Protein AF-A0A3G6PAF6-F1 (afdb_monomer_lite)

Secondary structure (DSSP, 8-state):
--HHHHHHHHTT----HHHHHHHHHTS-TTTHHHHHHHHHHHTGGG-HHHHHHHHHHHHHH-S-HHHHHHHSSS---HHHHHHHHHHTT--HHHHS-HHHHHHHHTS-SEEEEEEEE-HHHHHH----SEEBS-HHHHHHTTT-GGG---SSS-EEEEEEEEGGG--EEEEETTEEEEE----TT-

Sequence (186 aa):
MKIIDIHSIFHNKQITYKEAELILYDFKRHERFEVFIALYEATLKNDLTTAFKVFREAYCASDHIFKQIKNSKSTFDLKMFLNFLKNNRVDFMALMTDREKKYYHDLPDRVTIYRGINEAEHISKNYGISWSLSEDTAMDYIYFDKNEVEKGEGGIIDLTVDKKDILTVFSVHRDLEIIYIYDRDM

pLDDT: mean 89.59, std 11.8, range [44.12, 98.25]

Radius of gyration: 16.63 Å; chains: 1; bounding box: 42×32×46 Å

Structure (mmCIF, N/CA/C/O backbone):
data_AF-A0A3G6PAF6-F1
#
_entry.id   AF-A0A3G6PAF6-F1
#
loop_
_atom_site.group_PDB
_atom_site.id
_atom_site.type_symbol
_atom_site.label_atom_id
_atom_site.label_alt_id
_atom_site.label_comp_id
_atom_site.label_asym_id
_atom_site.label_entity_id
_atom_site.label_seq_id
_atom_site.pdbx_PDB_ins_code
_atom_site.Cartn_x
_atom_site.Cartn_y
_atom_site.Cartn_z
_atom_site.occupancy
_atom_site.B_iso_or_equiv
_atom_site.auth_seq_id
_atom_site.auth_comp_id
_atom_site.auth_asym_id
_atom_site.auth_atom_id
_atom_site.pdbx_PDB_model_num
ATOM 1 N N . MET A 1 1 ? 18.696 -10.369 -14.450 1.00 83.00 1 MET A N 1
ATOM 2 C CA . MET A 1 1 ? 18.812 -8.893 -14.405 1.00 83.00 1 MET A CA 1
ATOM 3 C C . MET A 1 1 ? 19.170 -8.490 -12.982 1.00 83.00 1 MET A C 1
ATOM 5 O O . MET A 1 1 ? 18.700 -9.168 -12.079 1.00 83.00 1 MET A O 1
ATOM 9 N N . LYS A 1 2 ? 20.009 -7.471 -12.748 1.00 90.38 2 LYS A N 1
ATOM 10 C CA . LYS A 1 2 ? 20.208 -6.920 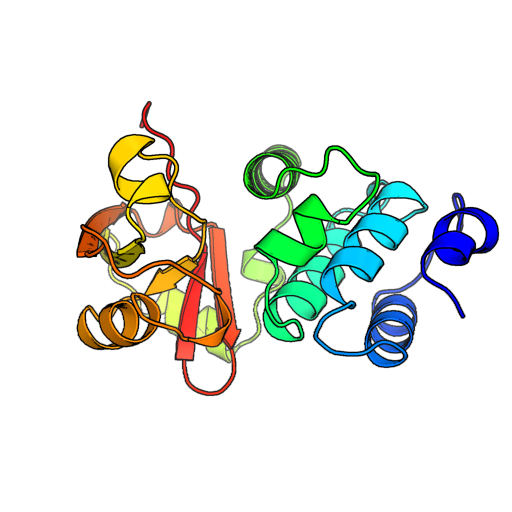-11.393 1.00 90.38 2 LYS A CA 1
ATOM 11 C C . LYS A 1 2 ? 19.343 -5.671 -11.216 1.00 90.38 2 LYS A C 1
ATOM 13 O O . LYS A 1 2 ? 19.067 -4.984 -12.194 1.00 90.38 2 LYS A O 1
ATOM 18 N N . ILE A 1 3 ? 18.966 -5.341 -9.979 1.00 88.62 3 ILE A N 1
ATOM 19 C CA . ILE A 1 3 ? 18.155 -4.142 -9.679 1.00 88.62 3 ILE A CA 1
ATOM 20 C C . ILE A 1 3 ? 18.833 -2.869 -10.209 1.00 88.62 3 ILE A C 1
ATOM 22 O O . ILE A 1 3 ? 18.181 -2.020 -10.809 1.00 88.62 3 ILE A O 1
ATOM 26 N N . ILE A 1 4 ? 20.162 -2.776 -10.080 1.00 88.56 4 ILE A N 1
ATOM 27 C CA . ILE A 1 4 ? 20.951 -1.630 -10.563 1.00 88.56 4 ILE A CA 1
ATOM 28 C C . ILE A 1 4 ? 20.839 -1.394 -12.080 1.00 88.56 4 ILE A C 1
ATOM 30 O O . ILE A 1 4 ? 21.051 -0.273 -12.537 1.00 88.56 4 ILE A O 1
ATOM 34 N N . ASP A 1 5 ? 20.467 -2.419 -12.850 1.00 92.31 5 ASP A N 1
ATOM 35 C CA . ASP A 1 5 ? 20.320 -2.326 -14.303 1.00 92.31 5 ASP A CA 1
ATOM 36 C C . ASP A 1 5 ? 18.932 -1.796 -14.713 1.00 92.31 5 ASP A C 1
ATOM 38 O O . ASP A 1 5 ? 18.753 -1.343 -15.840 1.00 92.31 5 ASP A O 1
ATOM 42 N N . ILE A 1 6 ? 17.932 -1.821 -13.820 1.00 93.19 6 ILE A N 1
ATOM 43 C CA . ILE A 1 6 ? 16.543 -1.453 -14.151 1.00 93.19 6 ILE A CA 1
ATOM 44 C C . ILE A 1 6 ? 16.469 -0.013 -14.655 1.00 93.19 6 ILE A C 1
ATOM 46 O O . ILE A 1 6 ? 15.860 0.248 -15.693 1.00 93.19 6 ILE A O 1
ATOM 50 N N . HIS A 1 7 ? 17.120 0.921 -13.956 1.00 89.00 7 HIS A N 1
ATOM 51 C CA . HIS A 1 7 ? 17.061 2.326 -14.340 1.00 89.00 7 HIS A CA 1
ATOM 52 C C . HIS A 1 7 ? 17.660 2.556 -15.730 1.00 89.00 7 HIS A C 1
ATOM 54 O O . HIS A 1 7 ? 17.060 3.261 -16.530 1.00 89.00 7 HIS A O 1
ATOM 60 N N . SER A 1 8 ? 18.803 1.945 -16.060 1.00 91.69 8 SER A N 1
ATOM 61 C CA . SER A 1 8 ? 19.423 2.118 -17.381 1.00 91.69 8 SER A CA 1
ATOM 62 C C . SER A 1 8 ? 18.628 1.435 -18.499 1.00 91.69 8 SER A C 1
ATOM 64 O O . SER A 1 8 ? 18.534 1.977 -19.599 1.00 91.69 8 SER A O 1
ATOM 66 N N . ILE A 1 9 ? 18.015 0.279 -18.227 1.00 94.12 9 ILE A N 1
ATOM 67 C CA . ILE A 1 9 ? 17.246 -0.482 -19.219 1.00 94.12 9 ILE A CA 1
ATOM 68 C C . ILE A 1 9 ? 15.905 0.188 -19.528 1.00 94.12 9 ILE A C 1
ATOM 70 O O . ILE A 1 9 ? 15.513 0.229 -20.698 1.00 94.12 9 ILE A O 1
ATOM 74 N N . PHE A 1 10 ? 15.200 0.689 -18.511 1.00 94.38 10 PHE A N 1
ATOM 75 C CA . PHE A 1 10 ? 13.809 1.141 -18.627 1.00 94.38 10 PHE A CA 1
ATOM 76 C C . PHE A 1 10 ? 13.627 2.660 -18.578 1.00 94.38 10 PHE A C 1
ATOM 78 O O . PHE A 1 10 ? 12.487 3.115 -18.634 1.00 94.38 10 PHE A O 1
ATOM 85 N N . HIS A 1 11 ? 14.706 3.448 -18.516 1.00 93.56 11 HIS A N 1
ATOM 86 C CA . HIS A 1 11 ? 14.624 4.910 -18.452 1.00 93.56 11 HIS A CA 1
ATOM 87 C C . HIS A 1 11 ? 13.675 5.490 -19.513 1.00 93.56 11 HIS A C 1
ATOM 89 O O . HIS A 1 11 ? 13.926 5.365 -20.713 1.00 93.56 11 HIS A O 1
ATOM 95 N N . ASN A 1 12 ? 12.586 6.121 -19.061 1.00 89.06 12 ASN A N 1
ATOM 96 C CA . ASN A 1 12 ? 11.526 6.722 -19.880 1.00 89.06 12 ASN A CA 1
ATOM 97 C C . ASN A 1 12 ? 10.867 5.781 -20.911 1.00 89.06 12 ASN A C 1
ATOM 99 O O . ASN A 1 12 ? 10.196 6.252 -21.829 1.00 89.06 12 ASN A O 1
ATOM 103 N N . LYS A 1 13 ? 11.027 4.459 -20.781 1.00 92.50 13 LYS A N 1
ATOM 104 C CA . LYS A 1 13 ? 10.346 3.485 -21.642 1.00 92.50 13 LYS A CA 1
ATOM 105 C C . LYS A 1 13 ? 8.973 3.175 -21.085 1.00 92.50 13 LYS A C 1
ATOM 107 O O . LYS A 1 13 ? 8.878 2.652 -19.980 1.00 92.50 13 LYS A O 1
ATOM 112 N N . GLN A 1 14 ? 7.918 3.423 -21.851 1.00 93.44 14 GLN A N 1
ATOM 113 C CA . GLN A 1 14 ? 6.586 2.985 -21.455 1.00 93.44 14 GLN A CA 1
ATOM 114 C C . GLN A 1 14 ? 6.554 1.455 -21.362 1.00 93.44 14 GLN A C 1
ATOM 116 O O . GLN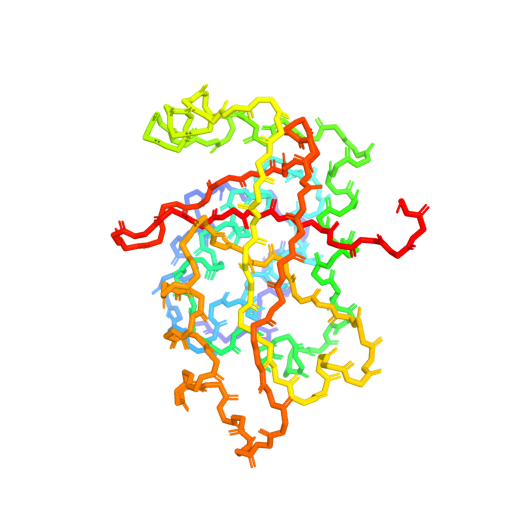 A 1 14 ? 6.933 0.771 -22.311 1.00 93.44 14 GLN A O 1
ATOM 121 N N . ILE A 1 15 ? 6.113 0.942 -20.215 1.00 95.88 15 ILE A N 1
ATOM 122 C CA . ILE A 1 15 ? 5.899 -0.487 -19.985 1.00 95.88 15 ILE A CA 1
ATOM 123 C C . ILE A 1 15 ? 4.470 -0.707 -19.505 1.00 95.88 15 ILE A C 1
ATOM 125 O O . ILE A 1 15 ? 3.892 0.122 -18.801 1.00 95.88 15 ILE A O 1
ATOM 129 N N . THR A 1 16 ? 3.899 -1.834 -19.893 1.00 97.44 16 THR A N 1
ATOM 130 C CA . THR A 1 16 ? 2.592 -2.289 -19.431 1.00 97.44 16 THR A CA 1
ATOM 131 C C . THR A 1 16 ? 2.682 -2.873 -18.021 1.00 97.44 16 THR A C 1
ATOM 133 O O . THR A 1 16 ? 3.745 -3.300 -17.564 1.00 97.44 16 THR A O 1
ATOM 136 N N . TYR A 1 17 ? 1.535 -2.984 -17.342 1.00 97.38 17 TYR A N 1
ATOM 137 C CA . TYR A 1 17 ? 1.448 -3.719 -16.075 1.00 97.38 17 TYR A CA 1
ATOM 138 C C . TYR A 1 17 ? 1.979 -5.154 -16.202 1.00 97.38 17 TYR A C 1
ATOM 140 O O . TYR A 1 17 ? 2.685 -5.610 -15.311 1.00 97.38 17 TYR A O 1
ATOM 148 N N . LYS A 1 18 ? 1.688 -5.856 -17.308 1.00 98.06 18 LYS A N 1
ATOM 149 C CA . LYS A 1 18 ? 2.097 -7.256 -17.465 1.00 98.06 18 LYS A CA 1
ATOM 150 C C . LYS A 1 18 ? 3.612 -7.406 -17.600 1.00 98.06 18 LYS A C 1
ATOM 152 O O . LYS A 1 18 ? 4.180 -8.334 -17.037 1.00 98.06 18 LYS A O 1
ATOM 157 N N . GLU A 1 19 ? 4.266 -6.492 -18.311 1.00 97.69 19 GLU A N 1
ATOM 158 C CA . GLU A 1 19 ? 5.731 -6.467 -18.401 1.00 97.69 19 GLU A CA 1
ATOM 159 C C . GLU A 1 19 ? 6.361 -6.170 -17.038 1.00 97.69 19 GLU A C 1
ATOM 161 O O . GLU A 1 19 ? 7.279 -6.873 -16.625 1.00 97.69 19 GLU A O 1
ATOM 166 N N . ALA A 1 20 ? 5.833 -5.182 -16.309 1.00 97.81 20 ALA A N 1
ATOM 167 C CA . ALA A 1 20 ? 6.301 -4.858 -14.964 1.00 97.81 20 ALA A CA 1
ATOM 168 C C . ALA A 1 20 ? 6.089 -6.016 -13.972 1.00 97.81 20 ALA A C 1
ATOM 170 O O . ALA A 1 20 ? 6.977 -6.310 -13.178 1.00 97.81 20 ALA A O 1
ATOM 171 N N . GLU A 1 21 ? 4.949 -6.707 -14.039 1.00 97.94 21 GLU A N 1
ATOM 172 C CA . GLU A 1 21 ? 4.672 -7.904 -13.243 1.00 97.94 21 GLU A CA 1
ATOM 173 C C . GLU A 1 21 ? 5.697 -9.006 -13.540 1.00 97.94 21 GLU A C 1
ATOM 175 O O . GLU A 1 21 ? 6.323 -9.516 -12.616 1.00 97.94 21 GLU A O 1
ATOM 180 N N . LEU A 1 22 ? 5.938 -9.338 -14.813 1.00 97.69 22 LEU A N 1
ATOM 181 C CA . LEU A 1 22 ? 6.944 -10.342 -15.181 1.00 97.69 22 LEU A CA 1
ATOM 182 C C . LEU A 1 22 ? 8.327 -9.985 -14.619 1.00 97.69 22 LEU A C 1
ATOM 184 O O . LEU A 1 22 ? 8.982 -10.839 -14.026 1.00 97.69 22 LEU A O 1
ATOM 188 N N . ILE A 1 23 ? 8.717 -8.710 -14.712 1.00 97.44 23 ILE A N 1
ATOM 189 C CA . ILE A 1 23 ? 9.962 -8.215 -14.121 1.00 97.44 23 ILE A CA 1
ATOM 190 C C . ILE A 1 23 ? 9.980 -8.429 -12.605 1.00 97.44 23 ILE A C 1
ATOM 192 O O . ILE A 1 23 ? 10.977 -8.919 -12.095 1.00 97.44 23 ILE A O 1
ATOM 196 N N . LEU A 1 24 ? 8.911 -8.099 -11.871 1.00 97.62 24 LEU A N 1
ATOM 197 C CA . LEU A 1 24 ? 8.847 -8.335 -10.421 1.00 97.62 24 LEU A CA 1
ATOM 198 C C . LEU A 1 24 ? 9.048 -9.820 -10.082 1.00 97.62 24 LEU A C 1
ATOM 200 O O . LEU A 1 24 ? 9.789 -10.157 -9.157 1.00 97.62 24 LEU A O 1
ATOM 204 N N . TYR A 1 25 ? 8.402 -10.717 -10.826 1.00 97.06 25 TYR A N 1
ATOM 205 C CA . TYR A 1 25 ? 8.442 -12.152 -10.542 1.00 97.06 25 TYR A CA 1
ATOM 206 C C . TYR A 1 25 ? 9.763 -12.836 -10.922 1.00 97.06 25 TYR A C 1
ATOM 208 O O . TYR A 1 25 ? 10.030 -13.916 -10.389 1.00 97.06 25 TYR A O 1
ATOM 216 N N . ASP A 1 26 ? 10.624 -12.184 -11.710 1.00 96.69 26 ASP A N 1
ATOM 217 C CA . ASP A 1 26 ? 12.017 -12.603 -11.928 1.00 96.69 26 ASP A CA 1
ATOM 218 C C . ASP A 1 26 ? 12.906 -12.411 -10.680 1.00 96.69 26 ASP A C 1
ATOM 220 O O . ASP A 1 26 ? 13.996 -12.987 -10.600 1.00 96.69 26 ASP A O 1
ATOM 224 N N . PHE A 1 27 ? 12.456 -11.629 -9.689 1.00 96.38 27 PHE A N 1
ATOM 225 C CA . PHE A 1 27 ? 13.166 -11.389 -8.428 1.00 96.38 27 PHE A CA 1
ATOM 226 C C . PHE A 1 27 ? 12.519 -12.108 -7.240 1.00 96.38 27 PHE A C 1
ATOM 228 O O . PHE A 1 27 ? 11.328 -12.459 -7.226 1.00 96.38 27 PHE A O 1
ATOM 235 N N . LYS A 1 28 ? 13.322 -12.323 -6.191 1.00 95.88 28 LYS A N 1
ATOM 236 C CA . LYS A 1 28 ? 12.860 -12.970 -4.959 1.00 95.88 28 LYS A CA 1
ATOM 237 C C . LYS A 1 28 ? 11.942 -12.038 -4.170 1.00 95.88 28 LYS A C 1
ATOM 239 O O . LYS A 1 28 ? 12.026 -10.818 -4.263 1.00 95.88 28 LYS A O 1
ATOM 244 N N . ARG A 1 29 ? 11.093 -12.612 -3.309 1.00 95.19 29 ARG A N 1
ATOM 245 C CA . ARG A 1 29 ? 10.146 -11.852 -2.465 1.00 95.19 29 ARG A CA 1
ATOM 246 C C . ARG A 1 29 ? 10.807 -10.747 -1.626 1.00 95.19 29 ARG A C 1
ATOM 248 O O . ARG A 1 29 ? 10.196 -9.707 -1.418 1.00 95.19 29 ARG A O 1
ATOM 255 N N . HIS A 1 30 ? 12.050 -10.942 -1.185 1.00 93.69 30 HIS A N 1
ATOM 256 C CA . HIS A 1 30 ? 12.809 -9.945 -0.416 1.00 93.69 30 HIS A CA 1
ATOM 257 C C . HIS A 1 30 ? 13.481 -8.851 -1.273 1.00 93.69 30 HIS A C 1
ATOM 259 O O . HIS A 1 30 ? 14.247 -8.062 -0.732 1.00 93.69 30 HIS A O 1
ATOM 265 N N . GLU A 1 31 ? 13.207 -8.802 -2.581 1.00 95.12 31 GLU A N 1
ATOM 266 C CA . GLU A 1 31 ? 13.750 -7.813 -3.533 1.00 95.12 31 GLU A CA 1
ATOM 267 C C . GLU A 1 31 ? 12.656 -7.098 -4.350 1.00 95.12 31 GLU A C 1
ATOM 269 O O . GLU A 1 31 ? 12.890 -6.043 -4.935 1.00 95.12 31 GLU A O 1
ATOM 274 N N . ARG A 1 32 ? 11.447 -7.666 -4.424 1.00 96.88 32 ARG A N 1
ATOM 275 C CA . ARG A 1 32 ? 10.367 -7.209 -5.317 1.00 96.88 32 ARG A CA 1
ATOM 276 C C . ARG A 1 32 ? 9.911 -5.773 -5.081 1.00 96.88 32 ARG A C 1
ATOM 278 O O . ARG A 1 32 ? 9.616 -5.066 -6.040 1.00 96.88 32 ARG A O 1
ATOM 285 N N . PHE A 1 33 ? 9.852 -5.320 -3.837 1.00 97.31 33 PHE A N 1
ATOM 286 C CA . PHE A 1 33 ? 9.461 -3.948 -3.542 1.00 97.31 33 PHE A CA 1
ATOM 287 C C . PHE A 1 33 ? 10.560 -2.958 -3.944 1.00 97.31 33 PHE A C 1
ATOM 289 O O . PHE A 1 33 ? 10.262 -1.899 -4.490 1.00 97.31 33 PHE A O 1
ATOM 296 N N . GLU A 1 34 ? 11.832 -3.324 -3.766 1.00 96.00 34 GLU A N 1
ATOM 297 C CA . GLU A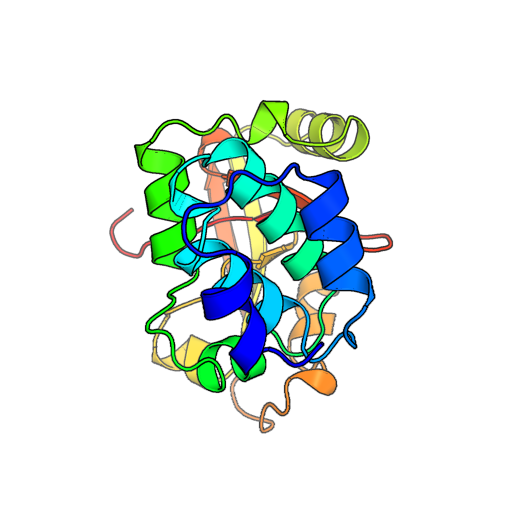 1 34 ? 12.963 -2.533 -4.267 1.00 96.00 34 GLU A CA 1
ATOM 298 C C . GLU A 1 34 ? 12.954 -2.444 -5.806 1.00 96.00 34 GLU A C 1
ATOM 300 O O . GLU A 1 34 ? 13.165 -1.372 -6.375 1.00 96.00 34 GLU A O 1
ATOM 305 N N . VAL A 1 35 ? 12.613 -3.542 -6.490 1.00 96.69 35 VAL A N 1
ATOM 306 C CA . VAL A 1 35 ? 12.401 -3.567 -7.949 1.00 96.69 35 VAL A CA 1
ATOM 307 C C . VAL A 1 35 ? 11.270 -2.624 -8.361 1.00 96.69 35 VAL A C 1
ATOM 309 O O . VAL A 1 35 ? 11.425 -1.881 -9.331 1.00 96.69 35 VAL A O 1
ATOM 312 N N . PHE A 1 36 ? 10.152 -2.605 -7.626 1.00 97.81 36 PHE A N 1
ATOM 313 C CA . PHE A 1 36 ? 9.076 -1.642 -7.870 1.00 97.81 36 PHE A CA 1
ATOM 314 C C . PHE A 1 36 ? 9.566 -0.195 -7.751 1.00 97.81 36 PHE A C 1
ATOM 316 O O . PHE A 1 36 ? 9.282 0.598 -8.647 1.00 97.81 36 PHE A O 1
ATOM 323 N N . ILE A 1 37 ? 10.331 0.143 -6.709 1.00 97.25 37 ILE A N 1
ATOM 324 C CA . ILE A 1 37 ? 10.889 1.494 -6.534 1.00 97.25 37 ILE A CA 1
ATOM 325 C C . ILE A 1 37 ? 11.748 1.872 -7.749 1.00 97.25 37 ILE A C 1
ATOM 327 O O . ILE A 1 37 ? 11.549 2.934 -8.341 1.00 97.25 37 ILE A O 1
ATOM 331 N N . ALA A 1 38 ? 12.634 0.974 -8.190 1.00 96.06 38 ALA A N 1
ATOM 332 C CA . ALA A 1 38 ? 13.476 1.205 -9.361 1.00 96.06 38 ALA A CA 1
ATOM 333 C C . ALA A 1 38 ? 12.657 1.402 -10.653 1.00 96.06 38 ALA A C 1
ATOM 335 O O . A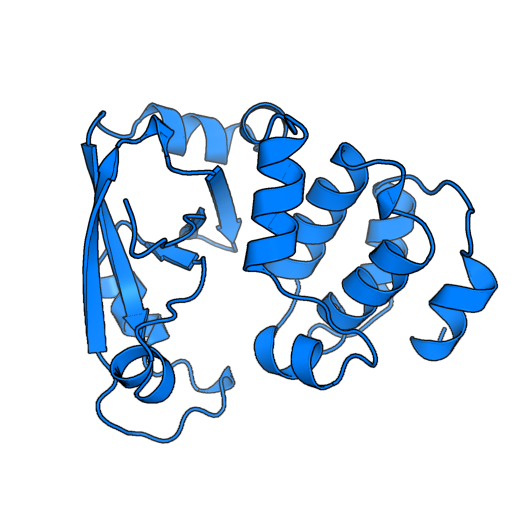LA A 1 38 ? 12.950 2.303 -11.442 1.00 96.06 38 ALA A O 1
ATOM 336 N N . LEU A 1 39 ? 11.609 0.597 -10.872 1.00 96.94 39 LEU A N 1
ATOM 337 C CA . LEU A 1 39 ? 10.701 0.750 -12.017 1.00 96.94 39 LEU A CA 1
ATOM 338 C C . LEU A 1 39 ? 9.903 2.058 -11.947 1.00 96.94 39 LEU A C 1
ATOM 340 O O . LEU A 1 39 ? 9.697 2.717 -12.972 1.00 96.94 39 LEU A O 1
ATOM 344 N N . TYR A 1 40 ? 9.467 2.452 -10.751 1.00 96.81 40 TYR A N 1
ATOM 345 C CA . TYR A 1 40 ? 8.731 3.690 -10.529 1.00 96.81 40 TYR A CA 1
ATOM 346 C C . TYR A 1 40 ? 9.546 4.919 -10.926 1.00 96.81 40 TYR A C 1
ATOM 348 O O . TYR A 1 40 ? 9.079 5.738 -11.723 1.00 96.81 40 TYR A O 1
ATOM 356 N N . GLU A 1 41 ? 10.785 5.010 -10.446 1.00 94.25 41 GLU A N 1
ATOM 357 C CA . GLU A 1 41 ? 11.684 6.122 -10.757 1.00 94.25 41 GLU A CA 1
ATOM 358 C C . GLU A 1 41 ? 12.079 6.170 -12.233 1.00 94.25 41 GLU A C 1
ATOM 360 O O . GLU A 1 41 ? 12.119 7.255 -12.836 1.00 94.25 41 GLU A O 1
ATOM 365 N N . ALA A 1 42 ? 12.354 4.995 -12.807 1.00 94.88 42 ALA A N 1
ATOM 366 C CA . ALA A 1 42 ? 12.808 4.860 -14.181 1.00 94.88 42 ALA A CA 1
ATOM 367 C C . ALA A 1 42 ? 11.706 5.185 -15.196 1.00 94.88 42 ALA A C 1
ATOM 369 O O . ALA A 1 42 ? 12.007 5.792 -16.227 1.00 94.88 42 ALA A O 1
ATOM 370 N N . THR A 1 43 ? 10.451 4.790 -14.930 1.00 95.56 43 THR A N 1
ATOM 371 C CA . THR A 1 43 ? 9.374 4.939 -15.921 1.00 95.56 43 THR A CA 1
ATOM 372 C C . THR A 1 43 ? 7.944 5.090 -15.388 1.00 95.56 43 THR A C 1
ATOM 374 O O . THR A 1 43 ? 7.189 5.899 -15.936 1.00 95.56 43 THR A O 1
ATOM 377 N N . LEU A 1 44 ? 7.533 4.380 -14.326 1.00 96.38 44 LEU A N 1
ATOM 378 C CA . LEU A 1 44 ? 6.094 4.297 -13.999 1.00 96.38 44 LEU A CA 1
ATOM 379 C C . LEU A 1 44 ? 5.500 5.618 -13.491 1.00 96.38 44 LEU A C 1
ATOM 381 O O . LEU A 1 44 ? 4.290 5.800 -13.573 1.00 96.38 44 LEU A O 1
ATOM 385 N N . LYS A 1 45 ? 6.316 6.575 -13.030 1.00 93.56 45 LYS A N 1
ATOM 386 C CA . LYS A 1 45 ? 5.850 7.914 -12.615 1.00 93.56 45 LYS A CA 1
ATOM 387 C C . LYS A 1 45 ? 5.049 8.679 -13.684 1.00 93.56 45 LYS A C 1
ATOM 389 O O . LYS A 1 45 ? 4.331 9.611 -13.340 1.00 93.56 45 LYS A O 1
ATOM 394 N N . ASN A 1 46 ? 5.162 8.287 -14.956 1.00 90.19 46 ASN A N 1
ATOM 395 C CA . ASN A 1 46 ? 4.433 8.895 -16.073 1.00 90.19 46 ASN A CA 1
ATOM 396 C C . ASN A 1 46 ? 3.045 8.265 -16.322 1.00 90.19 46 ASN A C 1
ATOM 398 O O . ASN A 1 46 ? 2.252 8.827 -17.072 1.00 90.19 46 ASN A O 1
ATOM 402 N N . ASP A 1 47 ? 2.742 7.118 -15.708 1.00 95.81 47 ASP A N 1
ATOM 403 C CA . ASP A 1 47 ? 1.440 6.443 -15.771 1.00 95.81 47 ASP A CA 1
ATOM 404 C C . ASP A 1 47 ? 1.051 5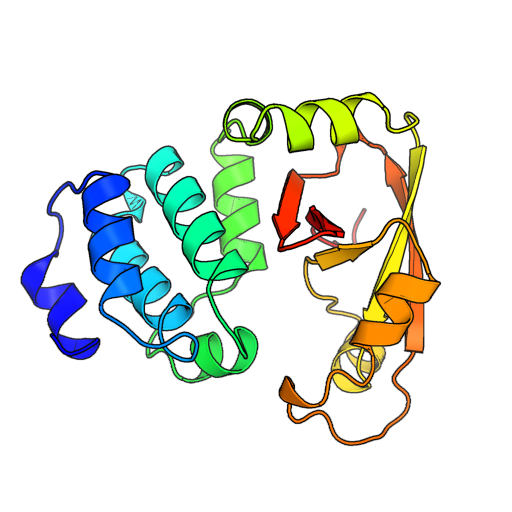.975 -14.366 1.00 95.81 47 ASP A C 1
ATOM 406 O O . ASP A 1 47 ? 1.370 4.868 -13.930 1.00 95.81 47 ASP A O 1
ATOM 410 N N . LEU A 1 48 ? 0.339 6.843 -13.647 1.00 97.25 48 LEU A N 1
ATOM 411 C CA . LEU A 1 48 ? -0.016 6.627 -12.244 1.00 97.25 48 LEU A CA 1
ATOM 412 C C . LEU A 1 48 ? -0.958 5.436 -12.033 1.00 97.25 48 LEU A C 1
ATOM 414 O O . LEU A 1 48 ? -0.927 4.806 -10.975 1.00 97.25 48 LEU A O 1
ATOM 418 N N . THR A 1 49 ? -1.763 5.093 -13.042 1.00 97.19 49 THR A N 1
ATOM 419 C CA . THR A 1 49 ? -2.645 3.924 -12.975 1.00 97.19 49 THR A CA 1
ATOM 420 C C . THR A 1 49 ? -1.820 2.646 -13.017 1.00 97.19 49 THR A C 1
ATOM 422 O O . THR A 1 49 ? -2.006 1.752 -12.187 1.00 97.19 49 THR A O 1
ATOM 425 N N . THR A 1 50 ? -0.876 2.559 -13.955 1.00 97.75 50 THR A N 1
ATOM 426 C CA . THR A 1 50 ? 0.050 1.425 -14.020 1.00 97.75 50 THR A CA 1
ATOM 427 C C . THR A 1 50 ? 0.968 1.404 -12.798 1.00 97.75 50 THR A C 1
ATOM 429 O O . THR A 1 50 ? 1.141 0.341 -12.205 1.00 97.75 50 THR A O 1
ATOM 432 N N . ALA A 1 51 ? 1.468 2.557 -12.338 1.00 98.19 51 ALA A N 1
ATOM 433 C CA . ALA A 1 51 ? 2.271 2.655 -11.120 1.00 98.19 51 ALA A CA 1
ATOM 434 C C . ALA A 1 51 ? 1.546 2.066 -9.905 1.00 98.19 51 ALA A C 1
ATOM 436 O O . ALA A 1 51 ? 2.141 1.277 -9.175 1.00 98.19 51 ALA A O 1
ATOM 437 N N . PHE A 1 52 ? 0.260 2.381 -9.714 1.00 98.25 52 PHE A N 1
ATOM 438 C CA . PHE A 1 52 ? -0.514 1.823 -8.608 1.00 98.25 52 PHE A CA 1
ATOM 439 C C . PHE A 1 52 ? -0.732 0.309 -8.737 1.00 98.25 52 PHE A C 1
ATOM 441 O O . PHE A 1 52 ? -0.599 -0.415 -7.752 1.00 98.25 52 PHE A O 1
ATOM 448 N N . LYS A 1 53 ? -1.020 -0.200 -9.943 1.00 97.88 53 LYS A N 1
ATOM 449 C CA . LYS A 1 53 ? -1.170 -1.651 -10.166 1.00 97.88 53 LYS A CA 1
ATOM 450 C C . LYS A 1 53 ? 0.115 -2.412 -9.834 1.00 97.88 53 LYS A C 1
ATOM 452 O O . LYS A 1 53 ? 0.056 -3.441 -9.166 1.00 97.88 53 LYS A O 1
ATOM 457 N N . VAL A 1 54 ? 1.262 -1.897 -10.279 1.00 98.25 54 VAL A N 1
ATOM 458 C CA . VAL A 1 54 ? 2.577 -2.503 -10.015 1.00 98.25 54 VAL A CA 1
ATOM 459 C C . VAL A 1 54 ? 2.957 -2.361 -8.540 1.00 98.25 54 VAL A C 1
ATOM 461 O O . VAL A 1 54 ? 3.460 -3.316 -7.959 1.00 98.25 54 VAL A O 1
ATOM 464 N N . PHE A 1 55 ? 2.659 -1.218 -7.913 1.00 98.12 55 PHE A N 1
ATOM 465 C CA . PHE A 1 55 ? 2.808 -1.030 -6.469 1.00 98.12 55 PHE A CA 1
ATOM 466 C C . PHE A 1 55 ? 2.030 -2.090 -5.688 1.00 98.12 55 PHE A C 1
ATOM 468 O O . PHE A 1 55 ? 2.619 -2.760 -4.847 1.00 98.12 55 PHE A O 1
ATOM 475 N N . ARG A 1 56 ? 0.731 -2.268 -5.979 1.00 96.88 56 ARG A N 1
ATOM 476 C CA . ARG A 1 56 ? -0.111 -3.272 -5.314 1.00 96.88 56 ARG A CA 1
ATOM 477 C C . ARG A 1 56 ? 0.499 -4.660 -5.445 1.00 96.88 56 ARG A C 1
ATOM 479 O O . ARG A 1 56 ? 0.610 -5.370 -4.450 1.00 96.88 56 ARG A O 1
ATOM 486 N N . GLU A 1 57 ? 0.896 -5.030 -6.660 1.00 97.12 57 GLU A N 1
ATOM 487 C CA . GLU A 1 57 ? 1.509 -6.329 -6.930 1.00 97.12 57 GLU A CA 1
ATOM 488 C C . GLU A 1 57 ? 2.776 -6.523 -6.094 1.00 97.12 57 GLU A C 1
ATOM 490 O O . GLU A 1 57 ? 2.900 -7.499 -5.358 1.00 97.12 57 GLU A O 1
ATOM 495 N N . ALA A 1 58 ? 3.692 -5.553 -6.133 1.00 97.06 58 ALA A N 1
ATOM 496 C CA . ALA A 1 58 ? 4.927 -5.604 -5.367 1.00 97.06 58 ALA A CA 1
ATOM 497 C C . ALA A 1 58 ? 4.669 -5.621 -3.856 1.00 97.06 58 ALA A C 1
ATOM 499 O O . ALA A 1 58 ? 5.345 -6.360 -3.146 1.00 97.06 58 ALA A O 1
ATOM 500 N N . TYR A 1 59 ? 3.692 -4.860 -3.363 1.00 95.56 59 TYR A N 1
ATOM 501 C CA . TYR A 1 59 ? 3.303 -4.829 -1.955 1.00 95.56 59 TYR A CA 1
ATOM 502 C C . TYR A 1 59 ? 2.821 -6.208 -1.487 1.00 95.56 59 TYR A C 1
ATOM 504 O O . TYR A 1 59 ? 3.358 -6.760 -0.532 1.00 95.56 59 TYR A O 1
ATOM 512 N N . CYS A 1 60 ? 1.893 -6.826 -2.220 1.00 93.12 60 CYS A N 1
ATOM 513 C CA . CYS A 1 60 ? 1.334 -8.135 -1.867 1.00 93.12 60 CYS A CA 1
ATOM 514 C C . CYS A 1 60 ? 2.343 -9.286 -2.055 1.00 93.12 60 CYS A C 1
ATOM 516 O O . CYS A 1 60 ? 2.291 -10.309 -1.366 1.00 93.12 60 CYS A O 1
ATOM 518 N N . ALA A 1 61 ? 3.264 -9.149 -3.011 1.00 94.31 61 ALA A N 1
ATOM 519 C CA . ALA A 1 61 ? 4.187 -10.207 -3.406 1.00 94.31 61 ALA A CA 1
ATOM 520 C C . ALA A 1 61 ? 5.553 -10.153 -2.697 1.00 94.31 61 ALA A C 1
ATOM 522 O O . ALA A 1 61 ? 6.403 -11.003 -2.995 1.00 94.31 61 ALA A O 1
ATOM 523 N N . SER A 1 62 ? 5.772 -9.192 -1.795 1.00 93.94 62 SER A N 1
ATOM 524 C CA . SER A 1 62 ? 7.045 -8.975 -1.092 1.00 93.94 62 SER A CA 1
ATOM 525 C C . SER A 1 62 ? 7.022 -9.429 0.366 1.00 93.94 62 SER A C 1
ATOM 527 O O . SER A 1 62 ? 5.973 -9.527 0.990 1.00 93.94 62 SER A O 1
ATOM 529 N N . ASP A 1 63 ? 8.209 -9.659 0.927 1.00 90.06 63 ASP A N 1
ATOM 530 C CA . ASP A 1 63 ? 8.427 -9.775 2.375 1.00 90.06 63 ASP A CA 1
ATOM 531 C C . ASP A 1 63 ? 9.358 -8.634 2.837 1.00 90.06 63 ASP A C 1
ATOM 533 O O . ASP A 1 63 ? 10.202 -8.184 2.067 1.00 90.06 63 ASP A O 1
ATOM 537 N N . HIS A 1 64 ? 9.269 -8.175 4.089 1.00 86.12 64 HIS A N 1
ATOM 538 C CA . HIS A 1 64 ? 10.177 -7.154 4.657 1.00 86.12 64 HIS A CA 1
ATOM 539 C C . HIS A 1 64 ? 10.215 -5.809 3.896 1.00 86.12 64 HIS A C 1
ATOM 541 O O . HIS A 1 64 ? 11.283 -5.220 3.723 1.00 86.12 64 HIS A O 1
ATOM 547 N N . ILE A 1 65 ? 9.065 -5.297 3.444 1.00 91.25 65 ILE A N 1
ATOM 548 C CA . ILE A 1 65 ? 8.969 -4.074 2.616 1.00 91.25 65 ILE A CA 1
ATOM 549 C C . ILE A 1 65 ? 9.754 -2.894 3.209 1.00 91.25 65 ILE A C 1
ATOM 551 O O . ILE A 1 65 ? 10.499 -2.232 2.492 1.00 91.25 65 ILE A O 1
ATOM 555 N N . PHE A 1 66 ? 9.673 -2.664 4.523 1.00 87.19 66 PHE A N 1
ATOM 556 C CA . PHE A 1 66 ? 10.421 -1.585 5.182 1.00 87.19 66 PHE A CA 1
ATOM 557 C C . PHE A 1 66 ? 11.942 -1.714 5.022 1.00 87.19 66 PHE A C 1
ATOM 559 O O . PHE A 1 66 ? 12.628 -0.712 4.818 1.00 87.19 66 PHE A O 1
ATOM 566 N N . LYS A 1 67 ? 12.478 -2.939 5.083 1.00 89.06 67 LYS A N 1
ATOM 567 C CA . LYS A 1 67 ? 13.904 -3.215 4.855 1.00 89.06 67 LYS A CA 1
ATOM 568 C C . LYS A 1 67 ? 14.275 -2.961 3.397 1.00 89.06 67 LYS A C 1
ATOM 570 O O . LYS A 1 67 ? 15.299 -2.343 3.136 1.00 89.06 67 LYS A O 1
ATOM 575 N N . GLN A 1 68 ? 13.414 -3.359 2.460 1.00 93.44 68 GLN A N 1
ATOM 576 C CA . GLN A 1 68 ? 13.617 -3.105 1.031 1.00 93.44 68 GLN A CA 1
ATOM 577 C C . GLN A 1 68 ? 13.609 -1.607 0.696 1.00 93.44 68 GLN A C 1
ATOM 579 O O . GLN A 1 68 ? 14.477 -1.148 -0.038 1.00 93.44 68 GLN A O 1
ATOM 584 N N . ILE A 1 69 ? 12.699 -0.822 1.286 1.00 92.19 69 ILE A N 1
ATOM 585 C CA . ILE A 1 69 ? 12.684 0.643 1.129 1.00 92.19 69 ILE A CA 1
ATOM 586 C C . ILE A 1 69 ? 14.000 1.248 1.638 1.00 92.19 69 ILE A C 1
ATOM 588 O O . ILE A 1 69 ? 14.626 2.020 0.918 1.00 92.19 69 ILE A O 1
ATOM 592 N N . LYS A 1 70 ? 14.457 0.858 2.839 1.00 87.75 70 LYS A N 1
ATOM 593 C CA . LYS A 1 70 ? 15.725 1.341 3.420 1.00 87.75 70 LYS A CA 1
ATOM 594 C C . LYS A 1 70 ? 16.959 0.956 2.598 1.00 87.75 70 LYS A C 1
ATOM 596 O O . LYS A 1 70 ? 17.924 1.711 2.574 1.00 87.75 70 LYS A O 1
ATOM 601 N N . ASN A 1 71 ? 16.939 -0.218 1.970 1.00 85.25 71 ASN A N 1
ATOM 602 C CA . ASN A 1 71 ? 18.034 -0.699 1.126 1.00 85.25 71 ASN A CA 1
ATOM 603 C C . ASN A 1 71 ? 18.038 -0.047 -0.258 1.00 85.25 71 ASN A C 1
ATOM 605 O O . ASN A 1 71 ? 19.095 0.042 -0.888 1.00 85.25 71 ASN A O 1
ATOM 609 N N . SER A 1 72 ? 16.874 0.411 -0.728 1.00 82.69 72 SER A N 1
ATOM 610 C CA . SER A 1 72 ? 16.781 1.132 -1.988 1.00 82.69 72 SER A CA 1
ATOM 611 C C . SER A 1 72 ? 17.648 2.394 -1.932 1.00 82.69 72 SER A C 1
ATOM 613 O O . SER A 1 72 ? 17.733 3.078 -0.914 1.00 82.69 72 SER A O 1
ATOM 615 N N . LYS A 1 73 ? 18.291 2.743 -3.049 1.00 77.94 73 LYS A N 1
ATOM 616 C CA . LYS A 1 73 ? 19.064 3.997 -3.167 1.00 77.94 73 LYS A CA 1
ATOM 617 C C . LYS A 1 73 ? 18.174 5.245 -3.292 1.00 77.94 73 LYS A C 1
ATOM 619 O O . LYS A 1 73 ? 18.683 6.332 -3.552 1.00 77.94 73 LYS A O 1
ATOM 624 N N . SER A 1 74 ? 16.864 5.066 -3.168 1.00 79.88 74 SER A N 1
ATOM 625 C CA . SER A 1 74 ? 15.835 6.073 -3.380 1.00 79.88 74 SER A CA 1
ATOM 626 C C . SER A 1 74 ? 15.421 6.728 -2.064 1.00 79.88 74 SER A C 1
ATOM 628 O O . SER A 1 74 ? 15.479 6.117 -1.001 1.00 79.88 74 SER A O 1
ATOM 630 N N . THR A 1 75 ? 14.914 7.958 -2.139 1.00 87.50 75 THR A N 1
ATOM 631 C CA . THR A 1 75 ? 14.198 8.619 -1.036 1.00 87.50 75 THR A CA 1
ATOM 632 C C . THR A 1 75 ? 12.711 8.242 -1.012 1.00 87.50 75 THR A C 1
ATOM 634 O O . THR A 1 75 ? 11.873 9.070 -0.655 1.00 87.50 75 THR A O 1
ATOM 637 N N . PHE A 1 76 ? 12.356 7.041 -1.479 1.00 93.75 76 PHE A N 1
ATOM 638 C CA . PHE A 1 76 ? 10.967 6.615 -1.616 1.00 93.75 76 PHE A CA 1
ATOM 639 C C . PHE A 1 76 ? 10.264 6.593 -0.255 1.00 93.75 76 PHE A C 1
ATOM 641 O O . PHE A 1 76 ? 10.650 5.847 0.645 1.00 93.75 76 PHE A O 1
ATOM 648 N N . ASP A 1 77 ? 9.187 7.368 -0.136 1.00 93.88 77 ASP A N 1
ATOM 649 C CA . ASP A 1 77 ? 8.289 7.335 1.013 1.00 93.88 77 ASP A CA 1
ATOM 650 C C . ASP A 1 77 ? 6.917 6.803 0.588 1.00 93.88 77 ASP A C 1
ATOM 652 O O . ASP A 1 77 ? 6.271 7.312 -0.333 1.00 93.88 77 ASP A O 1
ATOM 656 N N . LEU A 1 78 ? 6.477 5.754 1.279 1.00 94.56 78 LEU A N 1
ATOM 657 C CA . LEU A 1 78 ? 5.258 5.025 0.957 1.00 94.56 78 LEU A CA 1
ATOM 658 C C . LEU A 1 78 ? 3.994 5.885 1.118 1.00 94.56 78 LEU A C 1
ATOM 660 O O . LEU A 1 78 ? 3.095 5.819 0.278 1.00 94.56 78 LEU A O 1
ATOM 664 N N . LYS A 1 79 ? 3.916 6.701 2.174 1.00 94.88 79 LYS A N 1
ATOM 665 C CA . LYS A 1 79 ? 2.753 7.561 2.425 1.00 94.88 79 LYS A CA 1
ATOM 666 C C . LYS A 1 79 ? 2.716 8.713 1.431 1.00 94.88 79 LYS A C 1
ATOM 668 O O . LYS A 1 79 ? 1.655 9.004 0.884 1.00 94.88 79 LYS A O 1
ATOM 673 N N . MET A 1 80 ? 3.864 9.329 1.147 1.00 95.44 80 MET A N 1
ATOM 674 C CA . MET A 1 80 ? 3.982 10.376 0.133 1.00 95.44 80 MET A CA 1
ATOM 675 C C . MET A 1 80 ? 3.597 9.858 -1.250 1.00 95.44 80 MET A C 1
ATOM 677 O O . MET A 1 80 ? 2.866 10.542 -1.961 1.00 95.44 80 MET A O 1
ATOM 681 N N . PHE A 1 81 ? 4.030 8.649 -1.618 1.00 96.94 81 PHE A N 1
ATOM 682 C CA . PHE A 1 81 ? 3.642 8.015 -2.876 1.00 96.94 81 PHE A CA 1
ATOM 683 C C . PHE A 1 81 ? 2.120 7.848 -2.981 1.00 96.94 81 PHE A C 1
ATOM 685 O O . PHE A 1 81 ? 1.518 8.291 -3.959 1.00 96.94 81 PHE A O 1
ATOM 692 N N . LEU A 1 82 ? 1.468 7.276 -1.965 1.00 97.12 82 LEU A N 1
ATOM 693 C CA . LEU A 1 82 ? 0.016 7.082 -1.994 1.00 97.12 82 LEU A CA 1
ATOM 694 C C . LEU A 1 82 ? -0.763 8.405 -1.958 1.00 97.12 82 LEU A C 1
ATOM 696 O O . LEU A 1 82 ? -1.735 8.557 -2.699 1.00 97.12 82 LEU A O 1
ATOM 700 N N . ASN A 1 83 ? -0.313 9.386 -1.170 1.00 96.44 83 ASN A N 1
ATOM 701 C CA . ASN A 1 83 ? -0.891 10.731 -1.168 1.00 96.44 83 ASN A CA 1
ATOM 702 C C . ASN A 1 83 ? -0.733 11.416 -2.530 1.00 96.44 83 ASN A C 1
ATOM 704 O O . ASN A 1 83 ? -1.664 12.062 -3.005 1.00 96.44 83 ASN A O 1
ATOM 708 N N . PHE A 1 84 ? 0.408 11.242 -3.200 1.00 96.88 84 PHE A N 1
ATOM 709 C CA . PHE A 1 84 ? 0.618 11.747 -4.553 1.00 96.88 84 PHE A CA 1
ATOM 710 C C . PHE A 1 84 ? -0.376 11.129 -5.547 1.00 96.88 84 PHE A C 1
ATOM 712 O O . PHE A 1 84 ? -0.996 11.866 -6.314 1.00 96.88 84 PHE A O 1
ATOM 719 N N . LEU A 1 85 ? -0.603 9.812 -5.499 1.00 97.69 85 LEU A N 1
ATOM 720 C CA . LEU A 1 85 ? -1.616 9.155 -6.333 1.00 97.69 85 LEU A CA 1
ATOM 721 C C . LEU A 1 85 ? -3.037 9.660 -6.027 1.00 97.69 85 LEU A C 1
ATOM 723 O O . LEU A 1 85 ? -3.791 9.969 -6.952 1.00 97.69 85 LEU A O 1
ATOM 727 N N . LYS A 1 86 ? -3.386 9.803 -4.740 1.00 95.94 86 LYS A N 1
ATOM 728 C CA . LYS A 1 86 ? -4.680 10.341 -4.285 1.00 95.94 86 LYS A CA 1
ATOM 729 C C . LYS A 1 86 ? -4.910 11.761 -4.802 1.00 95.94 86 LYS A C 1
ATOM 731 O O . LYS A 1 86 ? -5.949 12.039 -5.398 1.00 95.94 86 LYS A O 1
ATOM 736 N N . ASN A 1 87 ? -3.922 12.640 -4.655 1.00 96.44 87 ASN A N 1
ATOM 737 C CA . ASN A 1 87 ? -4.002 14.037 -5.092 1.00 96.44 87 ASN A CA 1
ATOM 738 C C . ASN A 1 87 ? -4.084 14.176 -6.619 1.00 96.44 87 ASN A C 1
ATOM 740 O O . ASN A 1 87 ? -4.694 15.120 -7.119 1.00 96.44 87 ASN A O 1
ATOM 744 N N . ASN A 1 88 ? -3.539 13.208 -7.361 1.00 97.31 88 ASN A N 1
ATOM 745 C CA . ASN A 1 88 ? -3.662 13.120 -8.817 1.00 97.31 88 ASN A CA 1
ATOM 746 C C . ASN A 1 88 ? -4.875 12.292 -9.283 1.00 97.31 88 ASN A C 1
ATOM 748 O O . ASN A 1 88 ? -4.954 11.929 -10.455 1.00 97.31 88 ASN A O 1
ATOM 752 N N . ARG A 1 89 ? -5.846 12.037 -8.393 1.00 95.50 89 ARG A N 1
ATOM 753 C CA . ARG A 1 89 ? -7.148 11.420 -8.701 1.00 95.50 89 ARG A CA 1
ATOM 754 C C . ARG A 1 89 ? -7.052 10.037 -9.351 1.00 95.50 89 ARG A C 1
ATOM 756 O O . ARG A 1 89 ? -7.868 9.701 -10.208 1.00 95.50 89 ARG A O 1
ATOM 763 N N . VAL A 1 90 ? -6.079 9.224 -8.941 1.00 97.38 90 VAL A N 1
ATOM 764 C CA . VAL A 1 90 ? -6.090 7.795 -9.280 1.00 97.38 90 VAL A CA 1
ATOM 765 C C . VAL A 1 90 ? -7.343 7.158 -8.679 1.00 97.38 90 VAL A C 1
ATOM 767 O O . VAL A 1 90 ? -7.601 7.284 -7.484 1.00 97.38 90 VAL A O 1
ATOM 770 N N . ASP A 1 91 ? -8.130 6.478 -9.512 1.00 96.38 91 ASP A N 1
ATOM 771 C CA . ASP A 1 91 ? -9.351 5.798 -9.079 1.00 96.38 91 ASP A CA 1
ATOM 772 C C . ASP A 1 91 ? -9.014 4.430 -8.464 1.00 96.38 91 ASP A C 1
ATOM 774 O O . ASP A 1 91 ? -9.001 3.396 -9.134 1.00 96.38 91 ASP A O 1
ATOM 778 N N . PHE A 1 92 ? -8.700 4.426 -7.168 1.00 96.88 92 PHE A N 1
ATOM 779 C CA . PHE A 1 92 ? -8.354 3.207 -6.434 1.00 96.88 92 PHE A CA 1
ATOM 780 C C . PHE A 1 92 ? -9.485 2.174 -6.420 1.00 96.88 92 PHE A C 1
ATOM 782 O O . PHE A 1 92 ? -9.213 0.974 -6.485 1.00 96.88 92 PHE A O 1
ATOM 789 N N . MET A 1 93 ? -10.743 2.626 -6.379 1.00 94.31 93 MET A N 1
ATOM 790 C CA . MET A 1 93 ? -11.921 1.757 -6.394 1.00 94.31 93 MET A CA 1
ATOM 791 C C . MET A 1 93 ? -12.033 1.011 -7.723 1.00 94.31 93 MET A C 1
ATOM 793 O O . MET A 1 93 ? -12.276 -0.196 -7.731 1.00 94.31 93 MET A O 1
ATOM 797 N N . ALA A 1 94 ? -11.793 1.681 -8.854 1.00 95.88 94 ALA A N 1
ATOM 798 C CA . ALA A 1 94 ? -11.770 1.026 -10.163 1.00 95.88 94 ALA A CA 1
ATOM 799 C C . ALA A 1 94 ? -10.670 -0.044 -10.276 1.00 95.88 94 ALA A C 1
ATOM 801 O O . ALA A 1 94 ? -10.828 -1.006 -11.033 1.00 95.88 94 ALA A O 1
ATOM 802 N N . LEU A 1 95 ? -9.582 0.101 -9.512 1.00 96.31 95 LEU A N 1
ATOM 803 C CA . LEU A 1 95 ? -8.410 -0.779 -9.542 1.00 96.31 95 LEU A CA 1
ATOM 804 C C . LEU A 1 95 ? -8.503 -1.982 -8.594 1.00 96.31 95 LEU A C 1
ATOM 806 O O . LEU A 1 95 ? -7.701 -2.911 -8.724 1.00 96.31 95 LEU A O 1
ATOM 810 N N . MET A 1 96 ? -9.495 -2.012 -7.705 1.00 96.19 96 MET A N 1
ATOM 811 C CA . MET A 1 96 ? -9.834 -3.184 -6.898 1.00 96.19 96 MET A CA 1
ATOM 812 C C . MET A 1 96 ? -10.395 -4.332 -7.748 1.00 96.19 96 MET A C 1
ATOM 814 O O . MET A 1 96 ? -11.100 -4.130 -8.743 1.00 96.19 96 MET A O 1
ATOM 818 N N . THR A 1 97 ? -10.138 -5.555 -7.300 1.00 94.81 97 THR A N 1
ATOM 819 C CA . THR A 1 97 ? -10.836 -6.766 -7.741 1.00 94.81 97 THR A CA 1
ATOM 820 C C . THR A 1 97 ? -12.292 -6.766 -7.270 1.00 94.81 97 THR A C 1
ATOM 822 O O . THR A 1 97 ? -12.664 -6.057 -6.336 1.00 94.81 97 THR A O 1
ATOM 825 N N . ASP A 1 98 ? -13.134 -7.609 -7.868 1.00 95.25 98 ASP A N 1
ATOM 826 C CA . ASP A 1 98 ? -14.549 -7.699 -7.478 1.00 95.25 98 ASP A CA 1
ATOM 827 C C . ASP A 1 98 ? -14.735 -8.162 -6.024 1.00 95.25 98 ASP A C 1
ATOM 829 O O . ASP A 1 98 ? -15.650 -7.705 -5.338 1.00 95.25 98 ASP A O 1
ATOM 833 N N . ARG A 1 99 ? -13.833 -9.019 -5.520 1.00 93.88 99 ARG A N 1
ATOM 834 C CA . ARG A 1 99 ? -13.825 -9.452 -4.114 1.00 93.88 99 ARG A CA 1
ATOM 835 C C . ARG A 1 99 ? -13.538 -8.283 -3.171 1.00 93.88 99 ARG A C 1
ATOM 837 O O . ARG A 1 99 ? -14.240 -8.126 -2.176 1.00 93.88 99 ARG A O 1
ATOM 844 N N . GLU A 1 100 ? -12.531 -7.473 -3.486 1.00 95.75 100 GLU A N 1
ATOM 845 C CA . GLU A 1 100 ? -12.148 -6.289 -2.704 1.00 95.75 100 GLU A CA 1
ATOM 846 C C . GLU A 1 100 ? -13.251 -5.223 -2.736 1.00 95.75 100 GLU A C 1
ATOM 848 O O . GLU A 1 100 ? -13.621 -4.700 -1.688 1.00 95.75 100 GLU A O 1
ATOM 853 N N . LYS A 1 101 ? -13.854 -4.972 -3.909 1.00 96.38 101 LYS A N 1
ATOM 854 C CA . LYS A 1 101 ? -15.000 -4.058 -4.052 1.00 96.38 101 LYS A CA 1
ATOM 855 C C . LYS A 1 101 ? -16.180 -4.503 -3.210 1.00 96.38 101 LYS A C 1
ATOM 857 O O . LYS A 1 101 ? -16.756 -3.692 -2.494 1.00 96.38 101 LYS A O 1
ATOM 862 N N . LYS A 1 102 ? -16.539 -5.788 -3.286 1.00 95.31 102 LYS A N 1
ATOM 863 C CA . LYS A 1 102 ? -17.626 -6.348 -2.482 1.00 95.31 102 LYS A CA 1
ATOM 864 C C . LYS A 1 102 ? -17.363 -6.128 -0.994 1.00 95.31 102 LYS A C 1
ATOM 866 O O . LYS A 1 102 ? -18.230 -5.612 -0.302 1.00 95.31 102 LYS A O 1
ATOM 871 N N . TYR A 1 103 ? -16.159 -6.456 -0.534 1.00 94.69 103 TYR A N 1
ATOM 872 C CA . TYR A 1 103 ? -15.775 -6.247 0.857 1.00 94.69 103 TYR A CA 1
ATOM 873 C C . TYR A 1 103 ? -15.865 -4.779 1.277 1.00 94.69 103 TYR A C 1
ATOM 875 O O . TYR A 1 103 ? -16.467 -4.485 2.300 1.00 94.69 103 TYR A O 1
ATOM 883 N N . TYR A 1 104 ? -15.333 -3.859 0.465 1.00 96.62 104 TYR A N 1
ATOM 884 C CA . TYR A 1 104 ? -15.410 -2.421 0.720 1.00 96.62 104 TYR A CA 1
ATOM 885 C C . TYR A 1 104 ? -16.858 -1.907 0.767 1.00 96.62 104 TYR A C 1
ATOM 887 O O . TYR A 1 104 ? -17.212 -1.114 1.638 1.00 96.62 104 TYR A O 1
ATOM 895 N N . HIS A 1 105 ? -17.714 -2.351 -0.157 1.00 96.12 105 HIS A N 1
ATOM 896 C CA . HIS A 1 105 ? -19.118 -1.939 -0.207 1.00 96.12 105 HIS A CA 1
ATOM 897 C C . HIS A 1 105 ? -19.937 -2.460 0.973 1.00 96.12 105 HIS A C 1
ATOM 899 O O . HIS A 1 105 ? -20.845 -1.759 1.419 1.00 96.12 105 HIS A O 1
ATOM 905 N N . ASP A 1 106 ? -19.595 -3.642 1.485 1.00 95.81 106 ASP A N 1
ATOM 906 C CA . ASP A 1 106 ? -20.254 -4.255 2.637 1.00 95.81 106 ASP A CA 1
ATOM 907 C C . ASP A 1 106 ? -19.850 -3.563 3.971 1.00 95.81 106 ASP A C 1
ATOM 909 O O . ASP A 1 106 ? -20.441 -3.850 5.014 1.00 95.81 106 ASP A O 1
ATOM 913 N N . LEU A 1 107 ? -18.896 -2.613 3.963 1.00 96.50 107 LEU A N 1
ATOM 914 C CA . LEU A 1 107 ? -18.510 -1.840 5.152 1.00 96.50 107 LEU A CA 1
ATOM 915 C C . LEU A 1 107 ? -19.572 -0.798 5.562 1.00 96.50 107 LEU A C 1
ATOM 917 O O . LEU A 1 107 ? -20.126 -0.090 4.703 1.00 96.50 107 LEU A O 1
ATOM 921 N N . PRO A 1 108 ? -19.790 -0.598 6.878 1.00 97.25 108 PRO A N 1
ATOM 922 C CA . PRO A 1 108 ? -20.573 0.530 7.377 1.00 97.25 108 PRO A CA 1
ATOM 923 C C . PRO A 1 108 ? -19.906 1.866 7.018 1.00 97.25 108 PRO A C 1
ATOM 925 O O . PRO A 1 108 ? -18.719 1.923 6.704 1.00 97.25 108 PRO A O 1
ATOM 928 N N . ASP A 1 109 ? -20.658 2.966 7.075 1.00 97.56 109 ASP A N 1
ATOM 929 C CA . ASP A 1 109 ? -20.126 4.294 6.727 1.00 97.56 109 ASP A CA 1
ATOM 930 C C . ASP A 1 109 ? -19.017 4.766 7.671 1.00 97.56 109 ASP A C 1
ATOM 932 O O . ASP A 1 109 ? -18.141 5.518 7.249 1.00 97.56 109 ASP A O 1
ATOM 936 N N . ARG A 1 110 ? -19.026 4.280 8.917 1.00 97.75 110 ARG A N 1
ATOM 937 C CA . ARG A 1 110 ? -17.936 4.425 9.882 1.00 97.75 110 ARG A CA 1
ATOM 938 C C . ARG A 1 110 ? -17.523 3.055 10.380 1.00 97.75 110 ARG A C 1
ATOM 940 O O . ARG A 1 110 ? -18.385 2.269 10.771 1.00 97.75 110 ARG A O 1
ATOM 947 N N . VAL A 1 111 ? -16.226 2.783 10.384 1.00 96.94 111 VAL A N 1
ATOM 948 C CA . VAL A 1 111 ? -15.679 1.470 10.725 1.00 96.94 111 VAL A CA 1
ATOM 949 C C . VAL A 1 111 ? -14.455 1.618 11.620 1.00 96.94 111 VAL A C 1
ATOM 951 O O . VAL A 1 111 ? -13.654 2.531 11.425 1.00 96.94 111 VAL A O 1
ATOM 954 N N . THR A 1 112 ? -14.321 0.741 12.614 1.00 97.00 112 THR A N 1
ATOM 955 C CA . THR A 1 112 ? -13.105 0.651 13.428 1.00 97.00 112 THR A CA 1
ATOM 956 C C . THR A 1 112 ? -12.095 -0.246 12.730 1.00 97.00 112 THR A C 1
ATOM 958 O O . THR A 1 112 ? -12.425 -1.363 12.331 1.00 97.00 112 THR A O 1
ATOM 961 N N . ILE A 1 113 ? -10.878 0.263 12.569 1.00 96.62 113 ILE A N 1
ATOM 962 C CA . ILE A 1 113 ? -9.741 -0.458 12.003 1.00 96.62 113 ILE A CA 1
ATOM 963 C C . ILE A 1 113 ? -8.629 -0.564 13.044 1.00 96.62 113 ILE A C 1
ATOM 965 O O . ILE A 1 113 ? -8.432 0.349 13.840 1.00 96.62 113 ILE A O 1
ATOM 969 N N . TYR A 1 114 ? -7.902 -1.675 13.011 1.00 95.00 114 TYR A N 1
ATOM 970 C CA . TYR A 1 114 ? -6.893 -2.077 13.984 1.00 95.00 114 TYR A CA 1
ATOM 971 C C . TYR A 1 114 ? -5.538 -2.250 13.310 1.00 95.00 114 TYR A C 1
ATOM 973 O O . TYR A 1 114 ? -5.455 -2.694 12.160 1.00 95.00 114 TYR A O 1
ATOM 981 N N . ARG A 1 115 ? -4.461 -1.952 14.033 1.00 92.25 115 ARG A N 1
ATOM 982 C CA . ARG A 1 115 ? -3.094 -2.180 13.566 1.00 92.25 115 ARG A CA 1
ATOM 983 C C . ARG A 1 115 ? -2.199 -2.636 14.708 1.00 92.25 115 ARG A C 1
ATOM 985 O O . ARG A 1 115 ? -2.146 -1.994 15.754 1.00 92.25 115 ARG A O 1
ATOM 992 N N . GLY A 1 116 ? -1.451 -3.706 14.453 1.00 89.44 116 GLY A N 1
ATOM 993 C CA . GLY A 1 116 ? -0.296 -4.070 15.258 1.00 89.44 116 GLY A CA 1
ATOM 994 C C . GLY A 1 116 ? 0.858 -3.111 14.986 1.00 89.44 116 GLY A C 1
ATOM 995 O O . GLY A 1 116 ? 1.216 -2.882 13.829 1.00 89.44 116 GLY A O 1
ATOM 996 N N . ILE A 1 117 ? 1.416 -2.537 16.046 1.00 86.94 117 ILE A N 1
ATOM 997 C CA . ILE A 1 117 ? 2.528 -1.588 15.982 1.00 86.94 117 ILE A CA 1
ATOM 998 C C . ILE A 1 117 ? 3.709 -2.081 16.810 1.00 86.94 117 ILE A C 1
ATOM 1000 O O . ILE A 1 117 ? 3.539 -2.724 17.847 1.00 86.94 117 ILE A O 1
ATOM 1004 N N . ASN A 1 118 ? 4.916 -1.739 16.367 1.00 82.69 118 ASN A N 1
ATOM 1005 C CA . ASN A 1 118 ? 6.123 -1.899 17.175 1.00 82.69 118 ASN A CA 1
ATOM 1006 C C . ASN A 1 118 ? 6.397 -0.657 18.045 1.00 82.69 118 ASN A C 1
ATOM 1008 O O . ASN A 1 118 ? 5.731 0.371 17.920 1.00 82.69 118 ASN A O 1
ATOM 1012 N N . GLU A 1 119 ? 7.410 -0.735 18.907 1.00 80.81 119 GLU A N 1
ATOM 1013 C CA . GLU A 1 119 ? 7.799 0.366 19.799 1.00 80.81 119 GLU A CA 1
ATOM 1014 C C . GLU A 1 119 ? 8.184 1.649 19.038 1.00 80.81 119 GLU A C 1
ATOM 1016 O O . GLU A 1 119 ? 7.794 2.751 19.423 1.00 80.81 119 GLU A O 1
ATOM 1021 N N . ALA A 1 120 ? 8.884 1.534 17.905 1.00 82.44 120 ALA A N 1
ATOM 1022 C CA . ALA A 1 120 ? 9.264 2.697 17.101 1.00 82.44 120 ALA A CA 1
ATOM 1023 C C . ALA A 1 120 ? 8.034 3.427 16.524 1.00 82.44 120 ALA A C 1
ATOM 1025 O O . ALA A 1 120 ? 7.976 4.662 16.519 1.00 82.44 120 ALA A O 1
ATOM 1026 N N . GLU A 1 121 ? 7.030 2.678 16.064 1.00 85.50 121 GLU A N 1
ATOM 1027 C CA . GLU A 1 121 ? 5.730 3.213 15.652 1.00 85.50 121 GLU A CA 1
ATOM 1028 C C . GLU A 1 121 ? 4.967 3.807 16.846 1.00 85.50 121 GLU A C 1
ATOM 1030 O O . GLU A 1 121 ? 4.384 4.882 16.710 1.00 85.50 121 GLU A O 1
ATOM 1035 N N . HIS A 1 122 ? 5.015 3.174 18.023 1.00 84.62 122 HIS A N 1
ATOM 1036 C CA . HIS A 1 122 ? 4.387 3.681 19.247 1.00 84.62 122 HIS A CA 1
ATOM 1037 C C . HIS A 1 122 ? 4.942 5.054 19.663 1.00 84.62 122 HIS A C 1
ATOM 1039 O O . HIS A 1 122 ? 4.176 5.998 19.868 1.00 84.62 122 HIS A O 1
ATOM 1045 N N . ILE A 1 123 ? 6.271 5.194 19.711 1.00 85.31 123 ILE A N 1
ATOM 1046 C CA . ILE A 1 123 ? 6.956 6.433 20.112 1.00 85.31 123 ILE A CA 1
ATOM 1047 C C . ILE A 1 123 ? 6.732 7.545 19.080 1.00 85.31 123 ILE A C 1
ATOM 1049 O O . ILE A 1 123 ? 6.390 8.676 19.432 1.00 85.31 123 ILE A O 1
ATOM 1053 N N . SER A 1 124 ? 6.920 7.239 17.792 1.00 87.06 124 SER A N 1
ATOM 1054 C CA . SER A 1 124 ? 6.829 8.247 16.724 1.00 87.06 124 SER A CA 1
ATOM 1055 C C . SER A 1 124 ? 5.392 8.638 16.376 1.00 87.06 124 SER A C 1
ATOM 1057 O O . SER A 1 124 ? 5.161 9.721 15.836 1.00 87.06 124 SER A O 1
ATOM 1059 N N . LYS A 1 125 ? 4.426 7.754 16.660 1.00 88.06 125 LYS A N 1
ATOM 1060 C CA . LYS A 1 125 ? 3.044 7.794 16.152 1.00 88.06 125 LYS A CA 1
ATOM 1061 C C . LYS A 1 125 ? 2.956 7.869 14.624 1.00 88.06 125 LYS A C 1
ATOM 1063 O O . LYS A 1 125 ? 1.952 8.313 14.072 1.00 88.06 125 LYS A O 1
ATOM 1068 N N . ASN A 1 126 ? 4.012 7.444 13.930 1.00 88.44 126 ASN A N 1
ATOM 1069 C CA . ASN A 1 126 ? 4.041 7.349 12.479 1.00 88.44 126 ASN A CA 1
ATOM 1070 C C . ASN A 1 126 ? 3.665 5.928 12.048 1.00 88.44 126 ASN A C 1
ATOM 1072 O O . ASN A 1 126 ? 4.525 5.119 11.712 1.00 88.44 126 ASN A O 1
ATOM 1076 N N . TYR A 1 127 ? 2.369 5.629 12.078 1.00 90.69 127 TYR A N 1
ATOM 1077 C CA . TYR A 1 127 ? 1.861 4.287 11.795 1.00 90.69 127 TYR A CA 1
ATOM 1078 C C . TYR A 1 127 ? 1.913 3.949 10.306 1.00 90.69 127 TYR A C 1
ATOM 1080 O O . TYR A 1 127 ? 1.632 4.806 9.468 1.00 90.69 127 TYR A O 1
ATOM 1088 N N . GLY A 1 128 ? 2.239 2.704 9.964 1.00 91.06 128 GLY A N 1
ATOM 1089 C CA . GLY A 1 128 ? 2.126 2.191 8.599 1.00 91.06 128 GLY A CA 1
ATOM 1090 C C . GLY A 1 128 ? 0.702 2.252 8.026 1.00 91.06 128 GLY A C 1
ATOM 1091 O O . GLY A 1 128 ? -0.264 2.614 8.692 1.00 91.06 128 GLY A O 1
ATOM 1092 N N . ILE A 1 129 ? 0.582 1.905 6.746 1.00 94.19 129 ILE A N 1
ATOM 1093 C CA . ILE A 1 129 ? -0.657 2.087 5.967 1.00 94.19 129 ILE A CA 1
ATOM 1094 C C . ILE A 1 129 ? -1.623 0.897 6.014 1.00 94.19 129 ILE A C 1
ATOM 1096 O O . ILE A 1 129 ? -2.692 0.962 5.420 1.00 94.19 129 ILE A O 1
ATOM 1100 N N . SER A 1 130 ? -1.207 -0.202 6.635 1.00 93.44 130 SER A N 1
ATOM 1101 C CA . SER A 1 130 ? -1.906 -1.485 6.625 1.00 93.44 130 SER A CA 1
ATOM 1102 C C . SER A 1 130 ? -2.719 -1.650 7.903 1.00 93.44 130 SER A C 1
ATOM 1104 O O . SER A 1 130 ? -2.176 -1.511 9.005 1.00 93.44 130 SER A O 1
ATOM 1106 N N . TRP A 1 131 ? -4.010 -1.920 7.750 1.00 95.00 131 TRP A N 1
ATOM 1107 C CA . TRP A 1 131 ? -4.959 -2.039 8.848 1.00 95.00 131 TRP A CA 1
ATOM 1108 C C . TRP A 1 131 ? -5.892 -3.234 8.640 1.00 95.00 131 TRP A C 1
ATOM 1110 O O . TRP A 1 131 ? -6.147 -3.670 7.518 1.00 95.00 131 TRP A O 1
ATOM 1120 N N . SER A 1 132 ? -6.431 -3.748 9.737 1.00 93.75 132 SER A N 1
ATOM 1121 C CA . SER A 1 132 ? -7.359 -4.877 9.786 1.00 93.75 132 SER A CA 1
ATOM 1122 C C . SER A 1 132 ? -8.710 -4.440 10.351 1.00 93.75 132 SER A C 1
ATOM 1124 O O . SER A 1 132 ? -8.780 -3.489 11.122 1.00 93.75 132 SER A O 1
ATOM 1126 N N . LEU A 1 133 ? -9.790 -5.149 10.017 1.00 92.81 133 LEU A N 1
ATOM 1127 C CA . LEU A 1 133 ? -11.076 -5.025 10.726 1.00 92.81 133 LEU A CA 1
ATOM 1128 C C . LEU A 1 133 ? -11.184 -5.948 11.944 1.00 92.81 133 LEU A C 1
ATOM 1130 O O . LEU A 1 133 ? -12.119 -5.826 12.728 1.00 92.81 133 LEU A O 1
ATOM 1134 N N . SER A 1 134 ? -10.245 -6.881 12.089 1.00 91.44 134 SER A N 1
ATOM 1135 C CA . SER A 1 134 ? -10.138 -7.788 13.226 1.00 91.44 134 SER A CA 1
ATOM 1136 C C . SER A 1 134 ? -8.921 -7.416 14.065 1.00 91.44 134 SER A C 1
ATOM 1138 O O . SER A 1 134 ? -7.794 -7.393 13.557 1.00 91.44 134 SER A O 1
ATOM 1140 N N . GLU A 1 135 ? -9.165 -7.148 15.345 1.00 90.06 135 GLU A N 1
ATOM 1141 C CA . GLU A 1 135 ? -8.128 -6.966 16.358 1.00 90.06 135 GLU A CA 1
ATOM 1142 C C . GLU A 1 135 ? -7.230 -8.206 16.469 1.00 90.06 135 GLU A C 1
ATOM 1144 O O . GLU A 1 135 ? -6.010 -8.068 16.450 1.00 90.06 135 GLU A O 1
ATOM 1149 N N . ASP A 1 136 ? -7.816 -9.410 16.472 1.00 87.44 136 ASP A N 1
ATOM 1150 C CA . ASP A 1 136 ? -7.073 -10.677 16.513 1.00 87.44 136 ASP A CA 1
ATOM 1151 C C . ASP A 1 136 ? -6.113 -10.799 15.323 1.00 87.44 136 ASP A C 1
ATOM 1153 O O . ASP A 1 136 ? -4.926 -11.066 15.500 1.00 87.44 136 ASP A O 1
ATOM 1157 N N . THR A 1 137 ? -6.589 -10.510 14.106 1.00 86.44 137 THR A N 1
ATOM 1158 C CA . THR A 1 137 ? -5.721 -10.493 12.921 1.00 86.44 137 THR A CA 1
ATOM 1159 C C . THR A 1 137 ? -4.621 -9.441 13.054 1.00 86.44 137 THR A C 1
ATOM 1161 O O . THR A 1 137 ? -3.490 -9.702 12.666 1.00 86.44 137 THR A O 1
ATOM 1164 N N . ALA A 1 138 ? -4.901 -8.258 13.614 1.00 86.62 138 ALA A N 1
ATOM 1165 C CA . ALA A 1 138 ? -3.872 -7.241 13.841 1.00 86.62 138 ALA A CA 1
ATOM 1166 C C . ALA A 1 138 ? -2.821 -7.688 14.879 1.00 86.62 138 ALA A C 1
ATOM 1168 O O . ALA A 1 138 ? -1.649 -7.326 14.749 1.00 86.62 138 ALA A O 1
ATOM 1169 N N . MET A 1 139 ? -3.224 -8.496 15.865 1.00 82.00 139 MET A N 1
ATOM 1170 C CA . MET A 1 139 ? -2.361 -9.043 16.917 1.00 82.00 139 MET A CA 1
ATOM 1171 C C . MET A 1 139 ? -1.310 -9.996 16.345 1.00 82.00 139 MET A C 1
ATOM 1173 O O . MET A 1 139 ? -0.137 -9.911 16.717 1.00 82.00 139 MET A O 1
ATOM 1177 N N . ASP A 1 140 ? -1.697 -10.825 15.371 1.00 78.50 140 ASP A N 1
ATOM 1178 C CA . ASP A 1 140 ? -0.787 -11.734 14.662 1.00 78.50 140 ASP A CA 1
ATOM 1179 C C . ASP A 1 140 ? 0.367 -10.988 13.961 1.00 78.50 140 ASP A C 1
ATOM 1181 O O . ASP A 1 140 ? 1.446 -11.549 13.746 1.00 78.50 140 ASP A O 1
ATOM 1185 N N . TYR A 1 141 ? 0.180 -9.699 13.645 1.00 70.94 141 TYR A N 1
ATOM 1186 C CA . TYR A 1 141 ? 1.193 -8.864 12.998 1.00 70.94 141 TYR A CA 1
ATOM 1187 C C . TYR A 1 141 ? 2.103 -8.085 13.965 1.00 70.94 141 TYR A C 1
ATOM 1189 O O . TYR A 1 141 ? 3.127 -7.569 13.512 1.00 70.94 141 TYR A O 1
ATOM 1197 N N . ILE A 1 142 ? 1.808 -8.026 15.275 1.00 64.06 142 ILE A N 1
ATOM 1198 C CA . ILE A 1 142 ? 2.663 -7.333 16.269 1.00 64.06 142 ILE A CA 1
ATOM 1199 C C . ILE A 1 142 ? 4.039 -7.995 16.362 1.00 64.06 142 ILE A C 1
ATOM 1201 O O . ILE A 1 142 ? 5.068 -7.320 16.370 1.00 64.06 142 ILE A O 1
ATOM 1205 N N . TYR A 1 143 ? 4.053 -9.328 16.407 1.00 54.91 143 TYR A N 1
ATOM 1206 C CA . TYR A 1 143 ? 5.259 -10.142 16.565 1.00 54.91 143 TYR A CA 1
ATOM 1207 C C . TYR A 1 143 ? 5.581 -10.927 15.300 1.00 54.91 143 TYR A C 1
ATOM 1209 O O . TYR A 1 143 ? 6.123 -12.025 15.379 1.00 54.91 143 TYR A O 1
ATOM 1217 N N . PHE A 1 144 ? 5.222 -10.397 14.128 1.00 55.16 144 PHE A N 1
ATOM 1218 C CA . PHE A 1 144 ? 5.517 -11.072 12.874 1.00 55.16 144 PHE A CA 1
ATOM 1219 C C . PHE A 1 144 ? 7.039 -11.208 12.732 1.00 55.16 144 PHE A C 1
ATOM 1221 O O . PHE A 1 144 ? 7.714 -10.251 12.355 1.00 55.16 144 PHE A O 1
ATOM 1228 N N . ASP A 1 145 ? 7.571 -12.397 13.046 1.00 49.75 145 ASP A N 1
ATOM 1229 C CA . ASP A 1 145 ? 9.008 -12.690 13.203 1.00 49.75 145 ASP A CA 1
ATOM 1230 C C . ASP A 1 145 ? 9.846 -12.252 11.997 1.00 49.75 145 ASP A C 1
ATOM 1232 O O . ASP A 1 145 ? 11.030 -11.933 12.112 1.00 49.75 145 ASP A O 1
ATOM 1236 N N . LYS A 1 146 ? 9.221 -12.184 10.817 1.00 51.88 146 LYS A N 1
ATOM 1237 C CA . LYS A 1 146 ? 9.866 -11.676 9.611 1.00 51.88 146 LYS A CA 1
ATOM 1238 C C . LYS A 1 146 ? 10.301 -10.213 9.768 1.00 51.88 146 LYS A C 1
ATOM 1240 O O . LYS A 1 146 ? 11.323 -9.834 9.224 1.00 51.88 146 LYS A O 1
ATOM 1245 N N . ASN A 1 147 ? 9.614 -9.359 10.511 1.00 51.53 147 ASN A N 1
ATOM 1246 C CA . ASN A 1 147 ? 9.960 -7.935 10.548 1.00 51.53 147 ASN A CA 1
ATOM 1247 C C . ASN A 1 147 ? 11.215 -7.594 11.382 1.00 51.53 147 ASN A C 1
ATOM 1249 O O . ASN A 1 147 ? 11.539 -6.413 11.471 1.00 51.53 147 ASN A O 1
ATOM 1253 N N . GLU A 1 148 ? 11.938 -8.584 11.935 1.00 55.78 148 GLU A N 1
ATOM 1254 C CA . GLU A 1 148 ? 13.165 -8.383 12.738 1.00 55.78 148 GLU A CA 1
ATOM 1255 C C . GLU A 1 148 ? 12.960 -7.348 13.870 1.00 55.78 148 GLU A C 1
ATOM 1257 O O . GLU A 1 148 ? 13.868 -6.598 14.222 1.00 55.78 148 GLU A O 1
ATOM 1262 N N . VAL A 1 149 ? 11.742 -7.267 14.416 1.00 56.31 149 VAL A N 1
ATOM 1263 C CA . VAL A 1 149 ? 11.372 -6.289 15.446 1.00 56.31 149 VAL A CA 1
ATOM 1264 C C . VAL A 1 149 ? 11.825 -6.816 16.806 1.00 56.31 149 VAL A C 1
ATOM 1266 O O . VAL A 1 149 ? 11.431 -7.911 17.209 1.00 56.31 149 VAL A O 1
ATOM 1269 N N . GLU A 1 150 ? 12.648 -6.048 17.521 1.00 55.47 150 GLU A N 1
ATOM 1270 C CA . GLU A 1 150 ? 12.989 -6.358 18.912 1.00 55.47 150 GLU A CA 1
ATOM 1271 C C . GLU A 1 150 ? 11.715 -6.378 19.769 1.00 55.47 150 GLU A C 1
ATOM 1273 O O . GLU A 1 150 ? 10.840 -5.522 19.633 1.00 55.47 150 GLU A O 1
ATOM 1278 N N . LYS A 1 151 ? 11.582 -7.378 20.650 1.00 54.53 151 LYS A N 1
ATOM 1279 C CA . LYS A 1 151 ? 10.451 -7.451 21.585 1.00 54.53 151 LYS A CA 1
ATOM 1280 C C . LYS A 1 151 ? 10.503 -6.238 22.528 1.00 54.53 151 LYS A C 1
ATOM 1282 O O . LYS A 1 151 ? 11.348 -6.212 23.417 1.00 54.53 151 LYS A O 1
ATOM 1287 N N . GLY A 1 152 ? 9.595 -5.282 22.335 1.00 60.69 152 GLY A N 1
ATOM 1288 C CA . GLY A 1 152 ? 9.431 -4.062 23.143 1.00 60.69 152 GLY A CA 1
ATOM 1289 C C . GLY A 1 152 ? 7.954 -3.740 23.420 1.00 60.69 152 GLY A C 1
ATOM 1290 O O . GLY A 1 152 ? 7.103 -4.622 23.285 1.00 60.69 152 GLY A O 1
ATOM 1291 N N . GLU A 1 153 ? 7.633 -2.486 23.765 1.00 63.88 153 GLU A N 1
ATOM 1292 C CA . GLU A 1 153 ? 6.269 -1.982 24.071 1.00 63.88 153 GLU A CA 1
ATOM 1293 C C . GLU A 1 153 ? 5.359 -1.835 22.826 1.00 63.88 153 GLU A C 1
ATOM 1295 O O . GLU A 1 153 ? 4.578 -0.891 22.692 1.00 63.88 153 GLU A O 1
ATOM 1300 N N . GLY A 1 154 ? 5.467 -2.759 21.868 1.00 67.19 154 GLY A N 1
ATOM 1301 C CA . GLY A 1 154 ? 4.506 -2.867 20.772 1.00 67.19 154 GLY A CA 1
ATOM 1302 C C . GLY A 1 154 ? 3.104 -3.226 21.278 1.00 67.19 154 GLY A C 1
ATOM 1303 O O . GLY A 1 154 ? 2.934 -3.722 22.392 1.00 67.19 154 GLY A O 1
ATOM 1304 N N . GLY A 1 155 ? 2.082 -2.991 20.458 1.00 84.38 155 GLY A N 1
ATOM 1305 C CA . GLY A 1 155 ? 0.696 -3.220 20.858 1.00 84.38 155 GLY A CA 1
ATOM 1306 C C . GLY A 1 155 ? -0.294 -3.097 19.709 1.00 84.38 155 GLY A C 1
ATOM 1307 O O . GLY A 1 155 ? 0.093 -2.984 18.546 1.00 84.38 155 GLY A O 1
ATOM 1308 N N . ILE A 1 156 ? -1.578 -3.107 20.054 1.00 89.44 156 ILE A N 1
ATOM 1309 C CA . ILE A 1 156 ? -2.661 -2.759 19.138 1.00 89.44 156 ILE A CA 1
ATOM 1310 C C . ILE A 1 156 ? -3.018 -1.294 19.318 1.00 89.44 156 ILE A C 1
ATOM 1312 O O . ILE A 1 156 ? -3.121 -0.794 20.437 1.00 89.44 156 ILE A O 1
ATOM 1316 N N . ILE A 1 157 ? -3.251 -0.632 18.194 1.00 91.81 157 ILE A N 1
ATOM 1317 C CA . ILE A 1 157 ? -4.010 0.610 18.143 1.00 91.81 157 ILE A CA 1
ATOM 1318 C C . ILE A 1 157 ? -5.244 0.410 17.276 1.00 91.81 157 ILE A C 1
ATOM 1320 O O . ILE A 1 157 ? -5.215 -0.356 16.308 1.00 91.81 157 ILE A O 1
ATOM 1324 N N . ASP A 1 158 ? -6.299 1.140 17.598 1.00 94.06 158 ASP A N 1
ATOM 1325 C CA . ASP A 1 158 ? -7.521 1.194 16.817 1.00 94.06 158 ASP A CA 1
ATOM 1326 C C . ASP A 1 158 ? -7.931 2.639 16.524 1.00 94.06 158 ASP A C 1
ATOM 1328 O O . ASP A 1 158 ? -7.504 3.590 17.184 1.00 94.06 158 ASP A O 1
ATOM 1332 N N . LEU A 1 159 ? -8.734 2.803 15.476 1.00 94.88 159 LEU A N 1
ATOM 1333 C CA . LEU A 1 159 ? -9.336 4.078 15.121 1.00 94.88 159 LEU A CA 1
ATOM 1334 C C . LEU A 1 159 ? -10.615 3.885 14.314 1.00 94.88 159 LEU A C 1
ATOM 1336 O O . LEU A 1 159 ? -10.699 3.021 13.443 1.00 94.88 159 LEU A O 1
ATOM 1340 N N . THR A 1 160 ? -11.621 4.712 14.601 1.00 96.56 160 THR A N 1
ATOM 1341 C CA . THR A 1 160 ? -12.870 4.755 13.835 1.00 96.56 160 THR A CA 1
ATOM 1342 C C . THR A 1 160 ? -12.770 5.789 12.722 1.00 96.56 160 THR A C 1
ATOM 1344 O O . THR A 1 160 ? -12.712 6.988 12.994 1.00 96.56 160 THR A O 1
ATOM 1347 N N . VAL A 1 161 ? -12.821 5.330 11.474 1.00 96.69 161 VAL A N 1
ATOM 1348 C CA . VAL A 1 161 ? -12.677 6.161 10.268 1.00 96.69 161 VAL A CA 1
ATOM 1349 C C . VAL A 1 161 ? -13.954 6.165 9.442 1.00 96.69 161 VAL A C 1
ATOM 1351 O O . VAL A 1 161 ? -14.749 5.222 9.511 1.00 96.69 161 VAL A O 1
ATOM 1354 N N . ASP A 1 162 ? -14.147 7.209 8.637 1.00 97.19 162 ASP A N 1
ATOM 1355 C CA . ASP A 1 162 ? -15.177 7.184 7.605 1.00 97.19 162 ASP A CA 1
ATOM 1356 C C . ASP A 1 162 ? -14.725 6.259 6.462 1.00 97.19 162 ASP A C 1
ATOM 1358 O O . ASP A 1 162 ? -13.596 6.334 5.975 1.00 97.19 162 ASP A O 1
ATOM 1362 N N . LYS A 1 163 ? -15.633 5.420 5.958 1.00 96.19 163 LYS A N 1
ATOM 1363 C CA . LYS A 1 163 ? -15.386 4.497 4.834 1.00 96.19 163 LYS A CA 1
ATOM 1364 C C . LYS A 1 163 ? -14.813 5.198 3.598 1.00 96.19 163 LYS A C 1
ATOM 1366 O O . LYS A 1 163 ? -13.992 4.627 2.885 1.00 96.19 163 LYS A O 1
ATOM 1371 N N . LYS A 1 164 ? -15.232 6.442 3.345 1.00 95.19 164 LYS A N 1
ATOM 1372 C CA . LYS A 1 164 ? -14.760 7.261 2.212 1.00 95.19 164 LYS A CA 1
ATOM 1373 C C . LYS A 1 164 ? -13.267 7.625 2.301 1.00 95.19 164 LYS A C 1
ATOM 1375 O O . LYS A 1 164 ? -12.689 7.981 1.279 1.00 95.19 164 LYS A O 1
ATOM 1380 N N . ASP A 1 165 ? -12.669 7.559 3.493 1.00 95.44 165 ASP A N 1
ATOM 1381 C CA . ASP A 1 165 ? -11.265 7.919 3.723 1.00 95.44 165 ASP A CA 1
ATOM 1382 C C . ASP A 1 165 ? -10.321 6.714 3.585 1.00 95.44 165 ASP A C 1
ATOM 1384 O O . ASP A 1 165 ? -9.104 6.884 3.475 1.00 95.44 165 ASP A O 1
ATOM 1388 N N . ILE A 1 166 ? -10.869 5.494 3.522 1.00 96.56 166 ILE A N 1
ATOM 1389 C CA . ILE A 1 166 ? -10.126 4.285 3.156 1.00 96.56 166 ILE A CA 1
ATOM 1390 C C . ILE A 1 166 ? -9.702 4.391 1.689 1.00 96.56 166 ILE A C 1
ATOM 1392 O O . ILE A 1 166 ? -10.531 4.583 0.799 1.00 96.56 166 ILE A O 1
ATOM 1396 N N . LEU A 1 167 ? -8.401 4.234 1.436 1.00 96.44 167 LEU A N 1
ATOM 1397 C CA . LEU A 1 167 ? -7.827 4.396 0.104 1.00 96.44 167 LEU A CA 1
ATOM 1398 C C . LEU A 1 167 ? -8.158 3.206 -0.791 1.00 96.44 167 LEU A C 1
ATOM 1400 O O . LEU A 1 167 ? -8.559 3.369 -1.940 1.00 96.44 167 LEU A O 1
ATOM 1404 N N . THR A 1 168 ? -7.931 1.998 -0.275 1.00 97.25 168 THR A N 1
ATOM 1405 C CA . THR A 1 168 ? -8.183 0.762 -1.006 1.00 97.25 168 THR A CA 1
ATOM 1406 C C . THR A 1 168 ? -8.256 -0.449 -0.065 1.00 97.25 168 THR A C 1
ATOM 1408 O O . THR A 1 168 ? -8.063 -0.319 1.144 1.00 97.25 168 THR A O 1
ATOM 1411 N N . VAL A 1 169 ? -8.513 -1.628 -0.630 1.00 96.81 169 VAL A N 1
ATOM 1412 C CA . VAL A 1 169 ? -8.521 -2.923 0.049 1.00 96.81 169 VAL A CA 1
ATOM 1413 C C . VAL A 1 169 ? -7.657 -3.872 -0.763 1.00 96.81 169 VAL A C 1
ATOM 1415 O O . VAL A 1 169 ? -7.851 -3.973 -1.975 1.00 96.81 169 VAL A O 1
ATOM 1418 N N . PHE A 1 170 ? -6.738 -4.576 -0.107 1.00 94.75 170 PHE A N 1
ATOM 1419 C CA . PHE A 1 170 ? -5.927 -5.618 -0.732 1.00 94.75 170 PHE A CA 1
ATOM 1420 C C . PHE A 1 170 ? -6.330 -7.002 -0.233 1.00 94.75 170 PHE A C 1
ATOM 1422 O O . PHE A 1 170 ? -6.403 -7.261 0.964 1.00 94.75 170 PHE A O 1
ATOM 1429 N N . SER A 1 171 ? -6.571 -7.920 -1.165 1.00 88.38 171 SER A N 1
ATOM 1430 C CA . SER A 1 171 ? -6.773 -9.339 -0.883 1.00 88.38 171 SER A CA 1
ATOM 1431 C C . SER A 1 171 ? -5.422 -10.054 -0.823 1.00 88.38 171 SER A C 1
ATOM 1433 O O . SER A 1 171 ? -5.003 -10.687 -1.797 1.00 88.38 171 SER A O 1
ATOM 1435 N N . VAL A 1 172 ? -4.749 -9.996 0.326 1.00 74.62 172 VAL A N 1
ATOM 1436 C CA . VAL A 1 172 ? -3.464 -10.676 0.539 1.00 74.62 172 VAL A CA 1
ATOM 1437 C C . VAL A 1 172 ? -3.714 -12.060 1.139 1.00 74.62 172 VAL A C 1
ATOM 1439 O O . VAL A 1 172 ? -4.174 -12.214 2.267 1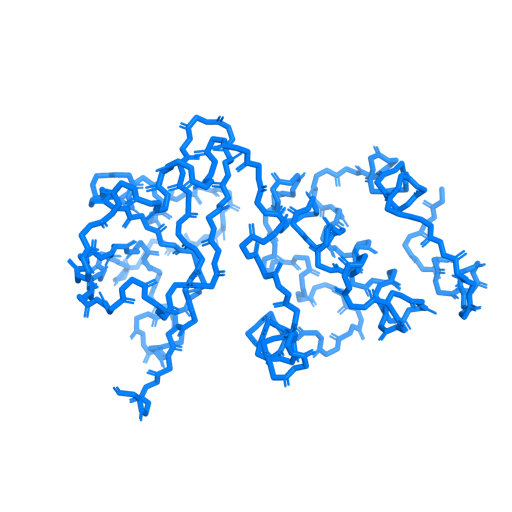.00 74.62 172 VAL A O 1
ATOM 1442 N N . HIS A 1 173 ? -3.418 -13.105 0.364 1.00 69.25 173 HIS A N 1
ATOM 1443 C CA . HIS A 1 173 ? -3.705 -14.500 0.717 1.00 69.25 173 HIS A CA 1
ATOM 1444 C C . HIS A 1 173 ? -5.193 -14.756 1.036 1.00 69.25 173 HIS A C 1
ATOM 1446 O O . HIS A 1 173 ? -6.002 -14.917 0.118 1.00 69.25 173 HIS A O 1
ATOM 1452 N N . ARG A 1 174 ? -5.552 -14.864 2.321 1.00 64.19 174 ARG A N 1
ATOM 1453 C CA . ARG A 1 174 ? -6.927 -15.106 2.786 1.00 64.19 174 ARG A CA 1
ATOM 1454 C C . ARG A 1 174 ? -7.550 -13.886 3.456 1.00 64.19 174 ARG A C 1
ATOM 1456 O O . ARG A 1 174 ? -8.776 -13.867 3.571 1.00 64.19 174 ARG A O 1
ATOM 1463 N N . ASP A 1 175 ? -6.740 -12.882 3.765 1.00 76.81 175 ASP A N 1
ATOM 1464 C CA . ASP A 1 175 ? -7.144 -11.712 4.526 1.00 76.81 175 ASP A CA 1
ATOM 1465 C C . ASP A 1 175 ? -7.407 -10.529 3.597 1.00 76.81 175 ASP A C 1
ATOM 1467 O O . ASP A 1 175 ? -6.901 -10.450 2.472 1.00 76.81 175 ASP A O 1
ATOM 1471 N N . LEU A 1 176 ? -8.266 -9.629 4.065 1.00 86.88 176 LEU A N 1
ATOM 1472 C CA . LEU A 1 176 ? -8.595 -8.388 3.382 1.00 86.88 176 LEU A CA 1
ATOM 1473 C C . LEU A 1 176 ? -8.044 -7.242 4.215 1.00 86.88 176 LEU A C 1
ATOM 1475 O O . LEU A 1 176 ? -8.533 -6.942 5.303 1.00 86.88 176 LEU A O 1
ATOM 1479 N N . GLU A 1 177 ? -6.992 -6.641 3.688 1.00 92.12 177 GLU A N 1
ATOM 1480 C CA . GLU A 1 177 ? -6.223 -5.582 4.314 1.00 92.12 177 GLU A CA 1
ATOM 1481 C C . GLU A 1 177 ? -6.799 -4.225 3.908 1.00 92.12 177 GLU A C 1
ATOM 1483 O O . GLU A 1 177 ? -6.953 -3.933 2.720 1.00 92.12 177 GLU A O 1
ATOM 1488 N N . ILE A 1 178 ? -7.129 -3.394 4.895 1.00 96.06 178 ILE A N 1
ATOM 1489 C CA . ILE A 1 178 ? -7.547 -2.010 4.690 1.00 96.06 178 ILE A CA 1
ATOM 1490 C C . ILE A 1 178 ? -6.297 -1.151 4.522 1.00 96.06 178 ILE A C 1
ATOM 1492 O O . ILE A 1 178 ? -5.449 -1.088 5.412 1.00 96.06 178 ILE A O 1
ATOM 1496 N N . ILE A 1 179 ? -6.204 -0.441 3.399 1.00 96.88 179 ILE A N 1
ATOM 1497 C CA . ILE A 1 179 ? -5.144 0.540 3.181 1.00 96.88 179 ILE A CA 1
ATOM 1498 C C . ILE A 1 179 ? -5.660 1.921 3.563 1.00 96.88 179 ILE A C 1
ATOM 1500 O O . ILE A 1 179 ? -6.520 2.497 2.889 1.00 96.88 179 ILE A O 1
ATOM 1504 N N . TYR A 1 180 ? -5.111 2.456 4.647 1.00 96.75 180 TYR A N 1
ATOM 1505 C CA . TYR A 1 180 ? -5.481 3.746 5.215 1.00 96.75 180 TYR A CA 1
ATOM 1506 C C . TYR A 1 180 ? -4.229 4.519 5.632 1.00 96.75 180 TYR A C 1
ATOM 1508 O O . TYR A 1 180 ? -3.336 3.991 6.298 1.00 96.75 180 TYR A O 1
ATOM 1516 N N . ILE A 1 181 ? -4.150 5.787 5.225 1.00 95.38 181 ILE A N 1
ATOM 1517 C CA . ILE A 1 181 ? -3.034 6.667 5.577 1.00 95.38 181 ILE A CA 1
ATOM 1518 C C . ILE A 1 181 ? -3.432 7.423 6.838 1.00 95.38 181 ILE A C 1
ATOM 1520 O O . ILE A 1 181 ? -4.232 8.352 6.777 1.00 95.38 181 ILE A O 1
ATOM 1524 N N . TYR A 1 182 ? -2.856 7.028 7.974 1.00 91.69 182 TYR A N 1
ATOM 1525 C CA . TYR A 1 182 ? -2.990 7.807 9.199 1.00 91.69 182 TYR A CA 1
ATOM 1526 C C . TYR A 1 182 ? -2.258 9.141 9.047 1.00 91.69 182 TYR A C 1
ATOM 1528 O O . TYR A 1 182 ? -1.035 9.160 8.843 1.00 91.69 182 TYR A O 1
ATOM 1536 N N . ASP A 1 183 ? -3.025 10.221 9.165 1.00 81.75 183 ASP A N 1
ATOM 1537 C CA . ASP A 1 183 ? -2.555 11.594 9.258 1.00 81.75 183 ASP A CA 1
ATOM 1538 C C . ASP A 1 183 ? -3.033 12.180 10.590 1.00 81.75 183 ASP A C 1
ATOM 1540 O O . ASP A 1 183 ? -4.175 11.973 10.996 1.00 81.75 183 ASP A O 1
ATOM 1544 N N . ARG A 1 184 ? -2.125 12.844 11.302 1.00 64.44 184 ARG A N 1
ATOM 1545 C CA . ARG A 1 184 ? -2.331 13.301 12.683 1.00 64.44 184 ARG A CA 1
ATOM 1546 C C . ARG A 1 184 ? -3.159 14.587 12.752 1.00 64.44 184 ARG A C 1
ATOM 1548 O O . ARG A 1 184 ? -3.643 14.919 13.829 1.00 64.44 184 ARG A O 1
ATOM 1555 N N . ASP A 1 185 ? -3.280 15.276 11.618 1.00 53.22 185 ASP A N 1
ATOM 1556 C CA . ASP A 1 185 ? -3.964 16.562 11.469 1.00 53.22 185 ASP A CA 1
ATOM 1557 C C . ASP A 1 185 ? -5.409 16.423 10.936 1.00 53.22 185 ASP A C 1
ATOM 1559 O O . ASP A 1 185 ? -6.035 17.430 10.595 1.00 53.22 185 ASP A O 1
ATOM 1563 N N . MET A 1 186 ? -5.939 15.191 10.858 1.00 44.12 186 MET A N 1
ATOM 1564 C CA . MET A 1 186 ? -7.361 14.909 10.593 1.00 44.12 186 MET A CA 1
ATOM 1565 C C . MET A 1 186 ? -8.162 14.720 11.881 1.00 44.12 186 MET A C 1
ATOM 1567 O O . MET A 1 186 ? -7.660 14.035 12.802 1.00 44.12 186 MET A O 1
#

Foldseek 3Di:
DDLVCLLVVQAQNDDALVRLLVVLVVDAQAQSLLSLVSNCVRHCVVPLQSNVSSNLSNVLSHFQNVVSCVPRPDPDDPLVSLVVSVVVPHPQLVVDDPVFNVVLVPDDQKAKWKAWDAPVCVVVVQDAFWTASDNVVRVCVNPVVRNVGDPDPIDMDMDIDGSVQFRTWHCRPPGIITGHGDDPVD